Protein 8AP3 (pdb70)

Sequence (351 aa):
PCLNLSTNVNLDGVDTSSILSEASSTVAKIIGKPENYVMIVLKGSVPMSFGGTEDPAAYGELVSIGGLNADVNKKLSAAVSAILETKLSVPKSRFFLKFYDTKGSFFGWNGATLPCLNLSTNVNLDGVDTSSILSEASSTVAKIIGKPENYVMIVLKGSVPMSSFGGTEDPAAYGELVSIGGLNADVNKKLSAAVSSAILETKLSVPKSRFFLKFYDTKGSFFGWNGATLLPCLNLSTNVNLDGVDTSSSILSSEASSSTVAKIIGKPENYVMIVLKGSVPMSFGGTEDPAAYGELVSIGGLNADVNKKLSAAVSAILETKLSVPKSRFFLKFYDTKGSFFGWNGATLLEHHHHHH

Secondary structure (DSSP, 8-state):
-EEEEEESS--TTS-HHHHHHHHHHHHHHHHTS-GGG-EEEEE-S--EEETTB-SS-EEEEEEESS--SHHHHHHHHHHHHHHHHHHH---GGGEEEEEEE--GGGEEETTEE-/-EEEEEESS--TTS-HHHHHHHHHHHHHHHHT--GGG-EEEEE-S--EEETTB-SS-EEEEEEESS---HHHHHHHHHHHHHHHHHHH---GGGEEEEEEE--GGGEEETTEE--/-EEEEEESS-GGGS-HHHHHHHHHHHHIIIII--GGG-EEEEE-S--EEETTB-SS-EEEEEEESS---HHHHHHHHHHHHHHHHHHH---GGGEEEEEEE--GGGEEETTEE---SS----

Organism: Arabidopsis thaliana (NCBI:txid3702)

Nearest PDB structures (foldseek):
  8ap3-assembly1_A  TM=1.009E+00  e=2.332E-26  Arabidopsis thaliana
  8ap3-assembly1_C  TM=1.002E+00  e=3.157E-25  Arabidopsis thaliana
  8dq6-assembly1_A  TM=9.770E-01  e=4.195E-17  Arabidopsis thaliana
  8dqa-assembly1_A  TM=9.731E-01  e=3.225E-15  Arabidopsis thaliana
  3gad-assembly1_C  TM=9.483E-01  e=2.651E-13  Plasmodium yoelii yoelii

Foldseek 3Di:
DEKAKEKLFDCPPAPVVVLQVQLLVQLCVLLVHDSVPYYYHYHYNDQDDDPRDRPIAMEIEAEDQDSDDDVSVVSSLVRNQVSCCVRVVHHSVRYYYHYYHDHQCPADDPNHTD/DEKAKEKLFDCVVFPVVVLQVQLLVQCCVLLVHPSVPYYYHYYYNDQDDDPRDRPIAMEIEAEEADSDDPVSVVSSLVSNQVSCCVRVVHHSVRYYYHYYHDHQQPADDPRHTRD/DEKAKEKLFDCVPFDVVVLQVQLLVQVCVLLVHPSVPYHYHYHYNDQDDDPRDRDIAMEIEAEDQASDDPVSVVSSLVRNQVSCCVGVVHHSVRYYYHYYHDAQQPADDPNHTRHDPDDGYD

Structure (mmCIF, N/CA/C/O backbone):
data_8AP3
#
_entry.id   8AP3
#
_cell.length_a   46.218
_cell.length_b   79.243
_cell.length_c   84.600
_cell.angle_alpha   90.00
_cell.angle_beta   90.00
_cell.angle_gamma   90.00
#
_symmetry.space_group_name_H-M   'P 21 21 21'
#
loop_
_entity.id
_entity.type
_entity.pdbx_description
1 polymer 'MIF homologue'
2 water water
#
loop_
_atom_site.group_PDB
_atom_site.id
_atom_site.type_symbol
_atom_site.label_atom_id
_atom_site.label_alt_id
_atom_site.label_comp_id
_atom_site.label_asym_id
_atom_site.label_entity_id
_atom_site.label_seq_id
_atom_site.pdbx_PDB_ins_code
_atom_site.Cartn_x
_atom_site.Cartn_y
_atom_site.Cartn_z
_atom_site.occupancy
_atom_site.B_iso_or_equiv
_atom_site.auth_seq_id
_atom_site.auth_comp_id
_atom_site.auth_asym_id
_atom_site.auth_atom_id
_atom_site.pdbx_PDB_model_num
ATOM 1 N N . PRO A 1 1 ? 48.354 26.459 36.311 1.00 18.63 1 PRO A N 1
ATOM 2 C CA . PRO A 1 1 ? 48.256 27.914 36.119 1.00 17.82 1 PRO A CA 1
ATOM 3 C C . PRO A 1 1 ? 47.151 28.260 35.149 1.00 17.35 1 PRO A C 1
ATOM 4 O O . PRO A 1 1 ? 46.652 27.385 34.449 1.00 16.24 1 PRO A O 1
ATOM 8 N N . CYS A 1 2 ? 46.768 29.535 35.111 1.00 15.30 2 CYS A N 1
ATOM 9 C CA . CYS A 1 2 ? 45.730 30.000 34.194 1.00 14.67 2 CYS A CA 1
ATOM 10 C C . CYS A 1 2 ? 46.206 31.222 33.444 1.00 15.09 2 CYS A C 1
ATOM 11 O O . CYS A 1 2 ? 46.719 32.177 34.058 1.00 15.91 2 CYS A O 1
ATOM 14 N N . LEU A 1 3 ? 46.035 31.195 32.122 1.00 14.34 3 LEU A N 1
ATOM 15 C CA . LEU A 1 3 ? 46.242 32.359 31.280 1.00 14.09 3 LEU A CA 1
ATOM 16 C C . LEU A 1 3 ? 44.864 32.808 30.820 1.00 13.45 3 LEU A C 1
ATOM 17 O O . LEU A 1 3 ? 44.159 32.044 30.134 1.00 14.99 3 LEU A O 1
ATOM 22 N N . ASN A 1 4 ? 44.466 34.018 31.226 1.00 13.18 4 ASN A N 1
ATOM 23 C CA . ASN A 1 4 ? 43.107 34.544 31.024 1.00 13.99 4 ASN A CA 1
ATOM 24 C C . ASN A 1 4 ? 43.232 35.766 30.130 1.00 14.58 4 ASN A C 1
ATOM 25 O O . ASN A 1 4 ? 43.799 36.793 30.548 1.00 14.79 4 ASN A O 1
ATOM 30 N N . LEU A 1 5 ? 42.723 35.665 28.898 1.00 14.21 5 LEU A N 1
ATOM 31 C CA . LEU A 1 5 ? 42.921 36.685 27.875 1.00 13.82 5 LEU A CA 1
ATOM 32 C C . LEU A 1 5 ? 41.611 37.303 27.421 1.00 14.85 5 LEU A C 1
ATOM 33 O O . LEU A 1 5 ? 40.596 36.607 27.297 1.00 15.19 5 LEU A O 1
ATOM 38 N N . SER A 1 6 ? 41.665 38.601 27.129 1.00 14.36 6 SER A N 1
ATOM 39 C CA . SER A 1 6 ? 40.571 39.326 26.495 1.00 12.91 6 SER A CA 1
ATOM 40 C C . SER A 1 6 ? 41.115 40.069 25.294 1.00 14.22 6 SER A C 1
ATOM 41 O O . SER A 1 6 ? 42.230 40.603 25.328 1.00 15.06 6 SER A O 1
ATOM 44 N N . THR A 1 7 ? 40.327 40.113 24.213 1.00 12.72 7 THR A N 1
ATOM 45 C CA . THR A 1 7 ? 40.737 40.880 23.042 1.00 12.19 7 THR A CA 1
ATOM 46 C C . THR A 1 7 ? 39.508 41.502 22.412 1.00 12.89 7 THR A C 1
ATOM 47 O O . THR A 1 7 ? 38.399 40.957 22.508 1.00 13.23 7 THR A O 1
ATOM 51 N N . ASN A 1 8 ? 39.729 42.630 21.715 1.00 13.55 8 ASN A N 1
ATOM 52 C CA . ASN A 1 8 ? 38.699 43.201 20.856 1.00 13.97 8 ASN A CA 1
ATOM 53 C C . ASN A 1 8 ? 38.569 42.505 19.512 1.00 13.84 8 ASN A C 1
ATOM 54 O O . ASN A 1 8 ? 37.596 42.803 18.779 1.00 16.54 8 ASN A O 1
ATOM 59 N N . VAL A 1 9 ? 39.488 41.594 19.189 1.00 12.59 9 VAL A N 1
ATOM 60 C CA . VAL A 1 9 ? 39.376 40.858 17.932 1.00 12.83 9 VAL A CA 1
ATOM 61 C C . VAL A 1 9 ? 38.175 39.915 18.002 1.00 14.30 9 VAL A C 1
ATOM 62 O O . VAL A 1 9 ? 37.912 39.253 19.020 1.00 14.84 9 VAL A O 1
ATOM 66 N N . ASN A 1 10 ? 37.410 39.873 16.927 1.00 14.14 10 ASN A N 1
ATOM 67 C CA . ASN A 1 10 ? 36.261 38.992 16.797 1.00 12.85 10 ASN A CA 1
ATOM 68 C C . ASN A 1 10 ? 36.721 37.576 16.446 1.00 14.47 10 ASN A C 1
ATOM 69 O O . ASN A 1 10 ? 37.557 37.386 15.542 1.00 15.86 10 ASN A O 1
ATOM 74 N N . LEU A 1 11 ? 36.203 36.582 17.176 1.00 14.37 11 LEU A N 1
ATOM 75 C CA . LEU A 1 11 ? 36.627 35.192 17.059 1.00 14.01 11 LEU A CA 1
ATOM 76 C C . LEU A 1 11 ? 35.583 34.311 16.402 1.00 16.17 11 LEU A C 1
ATOM 77 O O . LEU A 1 11 ? 35.738 33.082 16.380 1.00 18.09 11 LEU A O 1
ATOM 82 N N . ASP A 1 12 ? 34.548 34.908 15.812 1.00 15.58 12 ASP A N 1
ATOM 83 C CA . ASP A 1 12 ? 33.449 34.113 15.250 1.00 16.13 12 ASP A CA 1
ATOM 84 C C . ASP A 1 12 ? 33.890 33.231 14.078 1.00 18.46 12 ASP A C 1
ATOM 85 O O . ASP A 1 12 ? 33.344 32.142 13.896 1.00 21.85 12 ASP A O 1
ATOM 90 N N . GLY A 1 13 ? 34.897 33.644 13.311 1.00 21.91 13 GLY A N 1
ATOM 91 C CA . GLY A 1 13 ? 35.399 32.800 12.234 1.00 23.71 13 GLY A CA 1
ATOM 92 C C . GLY A 1 13 ? 36.736 32.154 12.503 1.00 29.96 13 GLY A C 1
ATOM 93 O O . GLY A 1 13 ? 37.369 31.641 11.569 1.00 29.57 13 GLY A O 1
ATOM 94 N N . VAL A 1 14 ? 37.193 32.166 13.711 1.00 23.97 14 VAL A N 1
ATOM 95 C CA . VAL A 1 14 ? 38.556 31.797 14.028 1.00 24.05 14 VAL A CA 1
ATOM 96 C C . VAL A 1 14 ? 38.533 30.395 14.599 1.00 21.50 14 VAL A C 1
ATOM 97 O O . VAL A 1 14 ? 37.609 30.007 15.317 1.00 20.71 14 VAL A O 1
ATOM 101 N N . ASP A 1 15 ? 39.592 29.648 14.300 1.00 24.12 15 ASP A N 1
ATOM 102 C CA . ASP A 1 15 ? 39.842 28.356 14.919 1.00 24.15 15 ASP A CA 1
ATOM 103 C C . ASP A 1 15 ? 40.393 28.621 16.319 1.00 23.89 15 ASP A C 1
ATOM 104 O O . ASP A 1 15 ? 41.598 28.573 16.586 1.00 25.93 15 ASP A O 1
ATOM 109 N N . THR A 1 16 ? 39.481 28.910 17.244 1.00 20.38 16 THR A N 1
ATOM 110 C CA . THR A 1 16 ? 39.929 29.198 18.598 1.00 21.50 16 THR A CA 1
ATOM 111 C C . THR A 1 16 ? 40.568 27.978 19.230 1.00 21.44 16 THR A C 1
ATOM 112 O O . THR A 1 16 ? 41.443 28.123 20.101 1.00 19.47 16 THR A O 1
ATOM 116 N N . SER A 1 17 ? 40.135 26.772 18.846 1.00 20.64 17 SER A N 1
ATOM 117 C CA . SER A 1 17 ? 40.715 25.565 19.427 1.00 21.64 17 SER A CA 1
ATOM 118 C C . SER A 1 17 ? 42.218 25.508 19.200 1.00 19.26 17 SER A C 1
ATOM 119 O O . SER A 1 17 ? 42.976 25.149 20.116 1.00 19.59 17 SER A O 1
ATOM 122 N N . SER A 1 18 ? 42.674 25.910 18.014 1.00 19.67 18 SER A N 1
ATOM 123 C CA . SER A 1 18 ? 44.099 25.909 17.721 1.00 19.98 18 SER A CA 1
ATOM 124 C C . SER A 1 18 ? 44.845 26.940 18.553 1.00 20.66 18 SER A C 1
ATOM 125 O O . SER A 1 18 ? 45.998 26.707 18.947 1.00 20.23 18 SER A O 1
ATOM 128 N N . ILE A 1 19 ? 44.232 28.104 18.798 1.00 17.41 19 ILE A N 1
ATOM 129 C CA . ILE A 1 19 ? 44.880 29.122 19.623 1.00 17.78 19 ILE A CA 1
ATOM 130 C C . ILE A 1 19 ? 45.005 28.638 21.059 1.00 17.89 19 ILE A C 1
ATOM 131 O O . ILE A 1 19 ? 46.076 28.746 21.674 1.00 17.41 19 ILE A O 1
ATOM 136 N N . LEU A 1 20 ? 43.914 28.084 21.603 1.00 15.95 20 LEU A N 1
ATOM 137 C CA . LEU A 1 20 ? 43.946 27.550 22.959 1.00 16.78 20 LEU A CA 1
ATOM 138 C C . LEU A 1 20 ? 44.995 26.461 23.072 1.00 17.48 20 LEU A C 1
ATOM 139 O O . LEU A 1 20 ? 45.723 26.393 24.059 1.00 17.23 20 LEU A O 1
ATOM 144 N N . SER A 1 21 ? 45.060 25.575 22.085 1.00 17.28 21 SER A 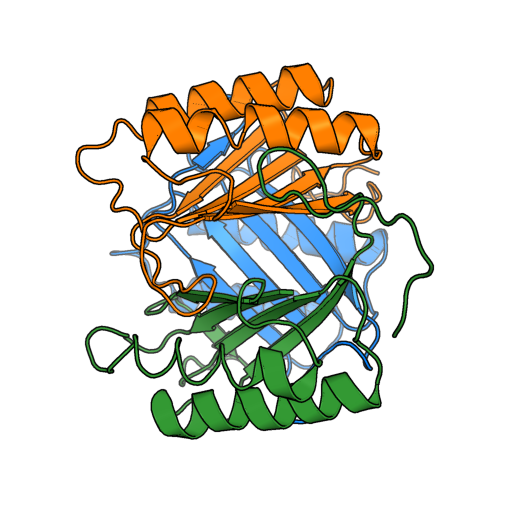N 1
ATOM 145 C CA . SER A 1 21 ? 45.958 24.438 22.188 1.00 18.67 21 SER A CA 1
ATOM 146 C C . SER A 1 21 ? 47.410 24.894 22.156 1.00 17.64 21 SER A C 1
ATOM 147 O O . SER A 1 21 ? 48.238 24.435 22.964 1.00 18.04 21 SER A O 1
ATOM 150 N N . GLU A 1 22 ? 47.733 25.841 21.283 1.00 17.15 22 GLU A N 1
ATOM 151 C CA . GLU A 1 22 ? 49.095 26.353 21.226 1.00 16.52 22 GLU A CA 1
ATOM 152 C C . GLU A 1 22 ? 49.455 27.083 22.518 1.00 17.29 22 GLU A C 1
ATOM 153 O O . GLU A 1 22 ? 50.547 26.886 23.075 1.00 17.09 22 GLU A O 1
ATOM 159 N N . ALA A 1 23 ? 48.555 27.934 23.008 1.00 15.87 23 ALA A N 1
ATOM 160 C CA . ALA A 1 23 ? 48.832 28.633 24.260 1.00 16.64 23 ALA A CA 1
ATOM 161 C C . ALA A 1 23 ? 49.013 27.639 25.405 1.00 15.28 23 ALA A C 1
ATOM 162 O O . ALA A 1 23 ? 49.898 27.805 26.261 1.00 15.84 23 ALA A O 1
ATOM 164 N N . SER A 1 24 ? 48.185 26.599 25.431 1.00 15.76 24 SER A N 1
ATOM 165 C CA . SER A 1 24 ? 48.235 25.624 26.515 1.00 15.25 24 SER A CA 1
ATOM 166 C C . SER A 1 24 ? 49.591 24.927 26.573 1.00 16.80 24 SER A C 1
ATOM 167 O O . SER A 1 24 ? 50.210 24.844 27.642 1.00 16.83 24 SER A O 1
ATOM 170 N N . SER A 1 25 ? 50.071 24.422 25.421 1.00 17.84 25 SER A N 1
ATOM 171 C CA . SER A 1 25 ? 51.344 23.721 25.418 1.00 19.64 25 SER A CA 1
ATOM 172 C C . SER A 1 25 ? 52.506 24.679 25.634 1.00 18.56 25 SER A C 1
ATOM 173 O O . SER A 1 25 ? 53.495 24.311 26.282 1.00 20.60 25 SER A O 1
ATOM 176 N N . THR A 1 26 ? 52.402 25.912 25.132 1.00 17.92 26 THR A N 1
ATOM 177 C CA . THR A 1 26 ? 53.481 26.882 25.291 1.00 18.80 26 THR A CA 1
ATOM 178 C C . THR A 1 26 ? 53.641 27.288 26.754 1.00 18.33 26 THR A C 1
ATOM 179 O O . THR A 1 26 ? 54.768 27.359 27.282 1.00 18.95 26 THR A O 1
ATOM 183 N N . VAL A 1 27 ? 52.525 27.546 27.438 1.00 16.91 27 VAL A N 1
ATOM 184 C CA . VAL A 1 27 ? 52.589 27.904 28.851 1.00 17.08 27 VAL A CA 1
ATOM 185 C C . VAL A 1 27 ? 53.157 26.752 29.657 1.00 18.30 27 VAL A C 1
ATOM 186 O O . VAL A 1 27 ? 54.010 26.955 30.535 1.00 18.40 27 VAL A O 1
ATOM 190 N N . ALA A 1 28 ? 52.663 25.532 29.406 1.00 17.43 28 ALA A N 1
ATOM 191 C CA . ALA A 1 28 ? 53.153 24.365 30.141 1.00 17.74 28 ALA A CA 1
ATOM 192 C C . ALA A 1 28 ? 54.665 24.238 30.009 1.00 18.75 28 ALA A C 1
ATOM 193 O O . ALA A 1 28 ? 55.375 24.069 31.007 1.00 19.49 28 ALA A O 1
ATOM 195 N N . LYS A 1 29 ? 55.173 24.358 28.783 1.00 18.49 29 LYS A N 1
ATOM 196 C CA . LYS A 1 29 ? 56.604 24.151 28.547 1.00 18.97 29 LYS A CA 1
ATOM 197 C C . LYS A 1 29 ? 57.444 25.193 29.272 1.00 20.98 29 LYS A C 1
ATOM 198 O O . LYS A 1 29 ? 58.436 24.859 29.943 1.00 22.74 29 LYS A O 1
ATOM 201 N N . ILE A 1 30 ? 57.061 26.462 29.178 1.00 17.86 30 ILE A N 1
ATOM 202 C CA . ILE A 1 30 ? 57.873 27.549 29.724 1.00 18.39 30 ILE A CA 1
ATOM 203 C C . ILE A 1 30 ? 57.788 27.605 31.240 1.00 19.90 30 ILE A C 1
ATOM 204 O O . ILE A 1 30 ? 58.805 27.803 31.921 1.00 21.64 30 ILE A O 1
ATOM 209 N N . ILE A 1 31 ? 56.582 27.520 31.798 1.00 20.10 31 ILE A N 1
ATOM 210 C CA . ILE A 1 31 ? 56.454 27.594 33.248 1.00 20.12 31 ILE A CA 1
ATOM 211 C C . ILE A 1 31 ? 56.923 26.303 33.900 1.00 19.65 31 ILE A C 1
ATOM 212 O O . ILE A 1 31 ? 57.192 26.292 35.105 1.00 22.63 31 ILE A O 1
ATOM 217 N N . GLY A 1 32 ? 57.025 25.215 33.149 1.00 19.22 32 GLY A N 1
ATOM 218 C CA . GLY A 1 32 ? 57.503 23.965 33.713 1.00 23.73 32 GLY A CA 1
ATOM 219 C C . GLY A 1 32 ? 56.499 23.239 34.575 1.00 24.43 32 GLY A C 1
ATOM 220 O O . GLY A 1 32 ? 56.847 22.750 35.660 1.00 28.01 32 GLY A O 1
ATOM 221 N N . LYS A 1 33 ? 55.250 23.165 34.138 1.00 22.83 33 LYS A N 1
ATOM 222 C CA . LYS A 1 33 ? 54.236 22.401 34.840 1.00 23.77 33 LYS A CA 1
ATOM 223 C C . LYS A 1 33 ? 53.538 21.538 33.804 1.00 23.50 33 LYS A C 1
ATOM 224 O O . LYS A 1 33 ? 53.424 21.944 32.639 1.00 24.75 33 LYS A O 1
ATOM 230 N N . PRO A 1 34 ? 53.116 20.326 34.167 1.00 21.60 34 PRO A N 1
ATOM 231 C CA . PRO A 1 34 ? 52.424 19.476 33.188 1.00 21.29 34 PRO A CA 1
ATOM 232 C C . PRO A 1 34 ? 51.165 20.158 32.647 1.00 21.91 34 PRO A C 1
ATOM 233 O O . PRO A 1 34 ? 50.460 20.880 33.359 1.00 21.75 34 PRO A O 1
ATOM 237 N N . GLU A 1 35 ? 50.901 19.939 31.359 1.00 22.41 35 GLU A N 1
ATOM 238 C CA . GLU A 1 35 ? 49.779 20.614 30.704 1.00 21.55 35 GLU A CA 1
ATOM 239 C C . GLU A 1 35 ? 48.436 20.227 31.306 1.00 21.26 35 GLU A C 1
ATOM 240 O O . GLU A 1 35 ? 47.455 20.981 31.157 1.00 20.87 35 GLU A O 1
ATOM 246 N N . ASN A 1 36 ? 48.373 19.107 32.039 1.00 21.18 36 ASN A N 1
ATOM 247 C CA . ASN A 1 36 ? 47.151 18.732 32.739 1.00 21.69 36 ASN A CA 1
ATOM 248 C C . ASN A 1 36 ? 46.647 19.836 33.664 1.00 20.93 36 ASN A C 1
ATOM 249 O O . ASN A 1 36 ? 45.457 19.847 34.000 1.00 22.20 36 ASN A O 1
ATOM 254 N N . TYR A 1 37 ? 47.517 20.738 34.118 1.00 17.72 37 TYR A N 1
ATOM 255 C CA . TYR A 1 37 ? 47.126 21.744 35.094 1.00 15.85 37 TYR A CA 1
ATOM 256 C C . TYR A 1 37 ? 47.066 23.123 34.477 1.00 17.18 37 TYR A C 1
ATOM 257 O O . TYR A 1 37 ? 47.004 24.105 35.217 1.00 17.38 37 TYR A O 1
ATOM 266 N N . VAL A 1 38 ? 47.103 23.223 33.153 1.00 17.31 38 VAL A N 1
ATOM 267 C CA . VAL A 1 38 ? 47.120 24.517 32.489 1.00 16.27 38 VAL A CA 1
ATOM 268 C C . VAL A 1 38 ? 45.736 24.840 31.963 1.00 15.19 38 VAL A C 1
ATOM 269 O O . VAL A 1 38 ? 45.114 24.034 31.260 1.00 16.25 38 VAL A O 1
ATOM 273 N N . MET A 1 39 ? 45.227 26.009 32.346 1.00 15.27 39 MET A N 1
ATOM 274 C CA . MET A 1 39 ? 43.950 26.522 31.868 1.00 14.92 39 MET A CA 1
ATOM 275 C C . MET A 1 39 ? 44.199 27.754 31.020 1.00 13.49 39 MET A C 1
ATOM 276 O O . MET A 1 39 ? 45.021 28.606 31.372 1.00 14.64 39 MET A O 1
ATOM 281 N N . ILE A 1 40 ? 43.525 27.822 29.860 1.00 14.02 40 ILE A N 1
ATOM 282 C CA . ILE A 1 40 ? 43.571 28.983 28.991 1.00 13.76 40 ILE A CA 1
ATOM 283 C C . ILE A 1 40 ? 42.142 29.458 28.802 1.00 14.78 40 ILE A C 1
ATOM 284 O O . ILE A 1 40 ? 41.249 28.648 28.533 1.00 15.55 40 ILE A O 1
ATOM 289 N N . VAL A 1 41 ? 41.926 30.761 28.953 1.00 13.75 41 VAL A N 1
ATOM 290 C CA . VAL A 1 41 ? 40.623 31.398 28.771 1.00 13.42 41 VAL A CA 1
ATOM 291 C C . VAL A 1 41 ? 40.806 32.483 27.719 1.00 14.14 41 VAL A C 1
ATOM 292 O O . VAL A 1 41 ? 41.748 33.277 27.803 1.00 14.51 41 VAL A O 1
ATOM 296 N N . LEU A 1 42 ? 39.914 32.529 26.715 1.00 14.13 42 LEU A N 1
ATOM 297 C CA . LEU A 1 42 ? 40.084 33.508 25.640 1.00 14.88 42 LEU A CA 1
ATOM 298 C C . LEU A 1 42 ? 38.743 34.146 25.295 1.00 15.21 42 LEU A C 1
ATOM 299 O O . LEU A 1 42 ? 37.891 33.495 24.679 1.00 18.01 42 LEU A O 1
ATOM 304 N N . LYS A 1 43 ? 38.562 35.406 25.697 1.00 13.87 43 LYS A N 1
ATOM 305 C CA . LYS A 1 43 ? 37.337 36.165 25.431 1.00 15.98 43 LYS A CA 1
ATOM 306 C C . LYS A 1 43 ? 37.585 37.090 24.254 1.00 15.40 43 LYS A C 1
ATOM 307 O O . LYS A 1 43 ? 38.525 37.889 24.287 1.00 15.42 43 LYS A O 1
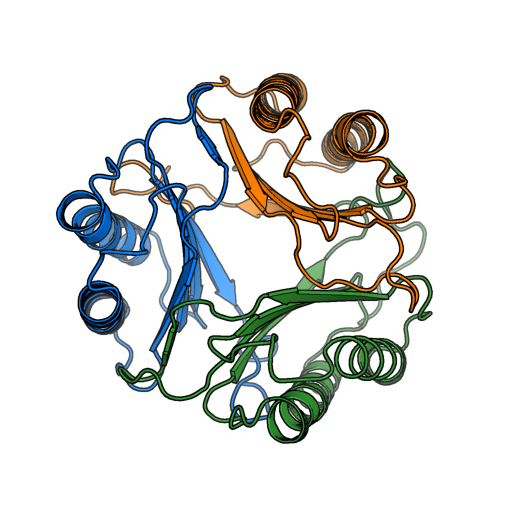ATOM 313 N N . GLY A 1 44 ? 36.767 36.998 23.211 1.00 14.58 44 GLY A N 1
ATOM 314 C CA . GLY A 1 44 ? 36.893 37.910 22.097 1.00 14.10 44 GLY A CA 1
ATOM 315 C C . GLY A 1 44 ? 35.728 38.884 22.002 1.00 14.24 44 GLY A C 1
ATOM 316 O O . GLY A 1 44 ? 34.783 38.875 22.787 1.00 14.75 44 GLY A O 1
ATOM 317 N N . SER A 1 45 ? 35.810 39.733 20.974 1.00 12.94 45 SER A N 1
ATOM 318 C CA . SER A 1 45 ? 34.792 40.768 20.758 1.00 14.15 45 SER A CA 1
ATOM 319 C C . SER A 1 45 ? 34.603 41.674 21.968 1.00 15.42 45 SER A C 1
ATOM 320 O O . SER A 1 45 ? 33.501 42.172 22.201 1.00 17.33 45 SER A O 1
ATOM 323 N N . VAL A 1 46 ? 35.657 41.911 22.744 1.00 14.17 46 VAL A N 1
ATOM 324 C CA . VAL A 1 46 ? 35.539 42.732 23.946 1.00 14.70 46 VAL A CA 1
ATOM 325 C C . VAL A 1 46 ? 35.958 44.152 23.584 1.00 13.98 46 VAL A C 1
ATOM 326 O O . VAL A 1 46 ? 37.122 44.351 23.207 1.00 15.79 46 VAL A O 1
ATOM 330 N N . PRO A 1 47 ? 35.082 45.150 23.712 1.00 14.39 47 PRO A N 1
ATOM 331 C CA . PRO A 1 47 ? 35.512 46.539 23.489 1.00 15.67 47 PRO A CA 1
ATOM 332 C C . PRO A 1 47 ? 36.751 46.924 24.298 1.00 15.94 47 PRO A C 1
ATOM 333 O O . PRO A 1 47 ? 36.828 46.729 25.522 1.00 14.77 47 PRO A O 1
ATOM 337 N N . MET A 1 48 ? 37.721 47.511 23.613 1.00 15.31 48 MET A N 1
ATOM 338 C CA . MET A 1 48 ? 38.985 47.880 24.209 1.00 16.28 48 MET A CA 1
ATOM 339 C C . MET A 1 48 ? 39.524 49.146 23.580 1.00 17.76 48 MET A C 1
ATOM 340 O O . MET A 1 48 ? 39.317 49.415 22.391 1.00 20.54 48 MET A O 1
ATOM 345 N N . SER A 1 49 ? 40.236 49.902 24.381 1.00 16.61 49 SER A N 1
ATOM 346 C CA . SER A 1 49 ? 41.058 51.002 23.910 1.00 17.03 49 SER A CA 1
ATOM 347 C C . SER A 1 49 ? 42.464 50.824 24.461 1.00 18.59 49 SER A C 1
ATOM 348 O O . SER A 1 49 ? 42.663 50.412 25.611 1.00 17.65 49 SER A O 1
ATOM 351 N N . PHE A 1 50 ? 43.456 51.111 23.644 1.00 16.81 50 PHE A N 1
ATOM 352 C CA . PHE A 1 50 ? 44.818 51.129 24.142 1.00 17.23 50 PHE A CA 1
ATOM 353 C C . PHE A 1 50 ? 45.540 52.270 23.465 1.00 21.65 50 PHE A C 1
ATOM 354 O O . PHE A 1 50 ? 45.458 52.425 22.239 1.00 19.20 50 PHE A O 1
ATOM 362 N N . GLY A 1 51 ? 46.203 53.087 24.279 1.00 23.10 51 GLY A N 1
ATOM 363 C CA . GLY A 1 51 ? 46.807 54.300 23.765 1.00 25.86 51 GLY A CA 1
ATOM 364 C C . GLY A 1 51 ? 45.827 55.206 23.055 1.00 28.16 51 GLY A C 1
ATOM 365 O O . GLY A 1 51 ? 46.217 55.930 22.138 1.00 32.59 51 GLY A O 1
ATOM 366 N N . GLY A 1 52 ? 44.552 55.160 23.425 1.00 26.25 52 GLY A N 1
ATOM 367 C CA . GLY A 1 52 ? 43.564 56.032 22.834 1.00 29.45 52 GLY A CA 1
ATOM 368 C C . GLY A 1 52 ? 42.910 55.528 21.562 1.00 27.18 52 GLY A C 1
ATOM 369 O O . GLY A 1 52 ? 42.004 56.201 21.051 1.00 32.39 52 GLY A O 1
ATOM 370 N N . THR A 1 53 ? 43.318 54.371 21.040 1.00 25.03 53 THR A N 1
ATOM 371 C CA . THR A 1 53 ? 42.732 53.830 19.815 1.00 24.55 53 THR A CA 1
ATOM 372 C C . THR A 1 53 ? 42.119 52.457 20.065 1.00 21.55 53 THR A C 1
ATOM 373 O O . THR A 1 53 ? 42.477 51.742 21.013 1.00 18.95 53 THR A O 1
ATOM 377 N N . GLU A 1 54 ? 41.213 52.073 19.168 1.00 19.94 54 GLU A N 1
ATOM 378 C CA . GLU A 1 54 ? 40.512 50.795 19.257 1.00 17.59 54 GLU A CA 1
ATOM 379 C C . GLU A 1 54 ? 41.075 49.759 18.297 1.00 16.07 54 GLU A C 1
ATOM 380 O O . GLU A 1 54 ? 40.409 48.762 18.007 1.00 16.94 54 GLU A O 1
ATOM 386 N N . ASP A 1 55 ? 42.293 49.959 17.810 1.00 16.21 55 ASP A N 1
ATOM 387 C CA . ASP A 1 55 ? 42.922 48.934 16.995 1.00 16.29 55 ASP A CA 1
ATOM 388 C C . ASP A 1 55 ? 43.089 47.645 17.812 1.00 16.04 55 ASP A C 1
ATOM 389 O O . ASP A 1 55 ? 43.083 47.671 19.051 1.00 15.72 55 ASP A O 1
ATOM 394 N N . PRO A 1 56 ? 43.241 46.505 17.146 1.00 14.09 56 PRO A N 1
ATOM 395 C CA . PRO A 1 56 ? 43.369 45.222 17.848 1.00 15.12 56 PRO A CA 1
ATOM 396 C C . PRO A 1 56 ? 44.395 45.283 18.971 1.00 14.13 56 PRO A C 1
ATOM 397 O O . PRO A 1 56 ? 45.489 45.841 18.825 1.00 14.10 56 PRO A O 1
ATOM 401 N N . ALA A 1 57 ? 44.000 44.727 20.118 1.00 12.84 57 ALA A N 1
ATOM 402 C CA . ALA A 1 57 ? 44.767 44.785 21.353 1.00 13.93 57 ALA A CA 1
ATOM 403 C C . ALA A 1 57 ? 44.379 43.570 22.176 1.00 14.09 57 ALA A C 1
ATOM 404 O O . ALA A 1 57 ? 43.409 42.870 21.878 1.00 13.71 57 ALA A O 1
ATOM 406 N N . ALA A 1 58 ? 45.116 43.349 23.266 1.00 12.63 58 ALA A N 1
ATOM 407 C CA . ALA A 1 58 ? 44.738 42.257 24.160 1.00 13.01 58 ALA A CA 1
ATOM 408 C C . ALA A 1 58 ? 45.213 42.555 25.570 1.00 13.32 58 ALA A C 1
ATOM 409 O O . ALA A 1 58 ? 46.262 43.192 25.772 1.00 13.65 58 ALA A O 1
ATOM 411 N N . TYR A 1 59 ? 44.445 42.053 26.524 1.00 13.43 59 TYR A N 1
ATOM 412 C CA . TYR A 1 59 ? 44.795 42.133 27.940 1.00 13.35 59 TYR A CA 1
ATOM 413 C C . TYR A 1 59 ? 44.784 40.716 28.479 1.00 15.26 59 TYR A C 1
ATOM 414 O O . TYR A 1 59 ? 43.797 39.992 28.307 1.00 15.17 59 TYR A O 1
ATOM 423 N N . GLY A 1 60 ? 45.858 40.306 29.152 1.00 14.91 60 GLY A N 1
ATOM 424 C CA . GLY A 1 60 ? 45.883 39.000 29.770 1.00 14.63 60 GLY A CA 1
ATOM 425 C C . GLY A 1 60 ? 46.313 39.066 31.219 1.00 13.67 60 GLY A C 1
ATOM 426 O O . GLY A 1 60 ? 46.953 40.025 31.665 1.00 15.00 60 GLY A O 1
ATOM 427 N N . GLU A 1 61 ? 45.965 38.011 31.936 1.00 13.47 61 GLU A N 1
ATOM 428 C CA . GLU A 1 61 ? 46.482 37.783 33.279 1.00 13.44 61 GLU A CA 1
ATOM 429 C C . GLU A 1 61 ? 46.915 36.334 33.359 1.00 15.61 61 GLU A C 1
ATOM 430 O O . GLU A 1 61 ? 46.255 35.451 32.811 1.00 16.26 61 GLU A O 1
ATOM 436 N N . LEU A 1 62 ? 48.069 36.092 33.962 1.00 14.49 62 LEU A N 1
ATOM 437 C CA . LEU A 1 62 ? 48.559 34.735 34.137 1.00 14.50 62 LEU A CA 1
ATOM 438 C C . LEU A 1 62 ? 48.779 34.531 35.626 1.00 14.90 62 LEU A C 1
ATOM 439 O O . LEU A 1 62 ? 49.562 35.269 36.240 1.00 15.20 62 LEU A O 1
ATOM 444 N N . VAL A 1 63 ? 48.078 33.557 36.197 1.00 13.44 63 VAL A N 1
ATOM 445 C CA . VAL A 1 63 ? 48.119 33.243 37.628 1.00 13.04 63 VAL A CA 1
ATOM 446 C C . VAL A 1 63 ? 48.762 31.870 37.793 1.00 16.44 63 VAL A C 1
ATOM 447 O O . VAL A 1 63 ? 48.389 30.914 37.099 1.00 15.63 63 VAL A O 1
ATOM 451 N N . SER A 1 64 ? 49.711 31.754 38.724 1.00 14.78 64 SER A N 1
ATOM 452 C CA . SER A 1 64 ? 50.366 30.482 38.981 1.00 17.00 64 SER A CA 1
ATOM 453 C C . SER A 1 64 ? 50.732 30.410 40.457 1.00 16.44 64 SER A C 1
ATOM 454 O O . SER A 1 64 ? 51.010 31.432 41.081 1.00 16.48 64 SER A O 1
ATOM 457 N N . ILE A 1 65 ? 50.708 29.198 41.007 1.00 16.63 65 ILE A N 1
ATOM 458 C CA . ILE A 1 65 ? 51.270 28.958 42.343 1.00 17.05 65 ILE A CA 1
ATOM 459 C C . ILE A 1 65 ? 52.778 28.821 42.159 1.00 19.37 65 ILE A C 1
ATOM 460 O O . ILE A 1 65 ? 53.270 27.742 41.822 1.00 20.97 65 ILE A O 1
ATOM 465 N N . GLY A 1 66 ? 53.492 29.904 42.357 1.00 17.54 66 GLY A N 1
ATOM 466 C CA . GLY A 1 66 ? 54.926 29.906 42.160 1.00 19.74 66 GLY A CA 1
ATOM 467 C C . GLY A 1 66 ? 55.306 29.794 40.681 1.00 21.58 66 GLY A C 1
ATOM 468 O O . GLY A 1 66 ? 54.478 29.899 39.764 1.00 22.02 66 GLY A O 1
ATOM 469 N N . GLY A 1 67 ? 56.606 29.605 40.449 1.00 20.52 67 GLY A N 1
ATOM 470 C CA . GLY A 1 67 ? 57.101 29.449 39.084 1.00 21.62 67 GLY A CA 1
ATOM 471 C C . GLY A 1 67 ? 57.193 30.723 38.270 1.00 20.61 67 GLY A C 1
ATOM 472 O O . GLY A 1 67 ? 57.525 30.660 37.072 1.00 24.95 67 GLY A O 1
ATOM 473 N N . LEU A 1 68 ? 56.905 31.874 38.860 1.00 18.62 68 LEU A N 1
ATOM 474 C CA . LEU A 1 68 ? 56.892 33.150 38.164 1.00 16.95 68 LEU A CA 1
ATOM 475 C C . LEU A 1 68 ? 57.983 34.038 38.730 1.00 18.61 68 LEU A C 1
ATOM 476 O O . LEU A 1 68 ? 58.193 34.103 39.947 1.00 19.45 68 LEU A O 1
ATOM 481 N N . ASN A 1 69 ? 58.713 34.689 37.849 1.00 16.65 69 ASN A N 1
ATOM 482 C CA . ASN A 1 69 ? 59.835 35.551 38.229 1.00 16.83 69 ASN A CA 1
ATOM 483 C C . ASN A 1 69 ? 60.234 36.322 36.970 1.00 16.74 69 ASN A C 1
ATOM 484 O O . ASN A 1 69 ? 59.620 36.154 35.910 1.00 16.71 69 ASN A O 1
ATOM 489 N N . ALA A 1 70 ? 61.254 37.180 37.066 1.00 16.83 70 ALA A N 1
ATOM 490 C CA . ALA A 1 70 ? 61.573 38.061 35.943 1.00 16.78 70 ALA A CA 1
ATOM 491 C C . ALA A 1 70 ? 61.870 37.273 34.670 1.00 16.69 70 ALA A C 1
ATOM 492 O O . ALA A 1 70 ? 61.400 37.645 33.586 1.00 16.91 70 ALA A O 1
ATOM 494 N N . ASP A 1 71 ? 62.628 36.178 34.769 1.00 15.78 71 ASP A N 1
ATOM 495 C CA . ASP A 1 71 ? 63.044 35.468 33.557 1.00 15.02 71 ASP A CA 1
ATOM 496 C C . ASP A 1 71 ? 61.871 34.716 32.952 1.00 14.65 71 ASP A C 1
ATOM 497 O O . ASP A 1 71 ? 61.620 34.816 31.738 1.00 14.91 71 ASP A O 1
ATOM 502 N N . VAL A 1 72 ? 61.160 33.947 33.772 1.00 14.60 72 VAL A N 1
ATOM 503 C CA . VAL A 1 72 ? 60.023 33.170 33.292 1.00 14.35 72 VAL A CA 1
ATOM 504 C C . VAL A 1 72 ? 58.951 34.094 32.764 1.00 15.48 72 VAL A C 1
ATOM 505 O O . VAL A 1 72 ? 58.363 33.824 31.715 1.00 15.00 72 VAL A O 1
ATOM 509 N N . ASN A 1 73 ? 58.701 35.213 33.443 1.00 14.54 73 ASN A N 1
ATOM 510 C CA . ASN A 1 73 ? 57.666 36.140 32.981 1.00 14.48 73 ASN A CA 1
ATOM 511 C C . ASN A 1 73 ? 58.059 36.776 31.657 1.00 15.53 73 ASN A C 1
ATOM 512 O O . ASN A 1 73 ? 57.213 36.938 30.766 1.00 15.65 73 ASN A O 1
ATOM 517 N N . LYS A 1 74 ? 59.337 37.115 31.479 1.00 14.92 74 LYS A N 1
ATOM 518 C CA . LYS A 1 74 ? 59.777 37.636 30.187 1.00 16.32 74 LYS A CA 1
ATOM 519 C C . LYS A 1 74 ? 59.584 36.601 29.092 1.00 16.03 74 LYS A C 1
ATOM 520 O O . LYS A 1 74 ? 59.091 36.928 28.000 1.00 15.85 74 LYS A O 1
ATOM 526 N N . LYS A 1 75 ? 59.933 35.340 29.365 1.00 14.94 75 LYS A N 1
ATOM 527 C CA . LYS A 1 75 ? 59.798 34.301 28.343 1.00 14.94 75 LYS A CA 1
ATOM 528 C C . LYS A 1 75 ? 58.330 34.012 28.028 1.00 14.98 75 LYS A C 1
ATOM 529 O O . LYS A 1 75 ? 57.982 33.824 26.852 1.00 15.83 75 LYS A O 1
ATOM 535 N N . LEU A 1 76 ? 57.455 34.025 29.037 1.00 14.62 76 LEU A N 1
ATOM 536 C CA . LEU A 1 76 ? 56.023 33.820 28.805 1.00 14.70 76 LEU A CA 1
ATOM 537 C C . LEU A 1 76 ? 55.443 34.981 28.032 1.00 14.66 76 LEU A C 1
ATOM 538 O O . LEU A 1 76 ? 54.646 34.774 27.113 1.00 15.44 76 LEU A O 1
ATOM 543 N N . SER A 1 77 ? 55.825 36.203 28.365 1.00 16.17 77 SER A N 1
ATOM 544 C CA . SER A 1 77 ? 55.347 37.356 27.613 1.00 15.73 77 SER A CA 1
ATOM 545 C C . SER A 1 77 ? 55.768 37.286 26.152 1.00 15.46 77 SER A C 1
ATOM 546 O O . SER A 1 77 ? 54.954 37.552 25.248 1.00 16.89 77 SER A O 1
ATOM 549 N N . ALA A 1 78 ? 57.022 36.951 25.891 1.00 14.85 78 ALA A N 1
ATOM 550 C CA . ALA A 1 78 ? 57.478 36.835 24.513 1.00 16.36 78 ALA A CA 1
ATOM 551 C C . ALA A 1 78 ? 56.684 35.775 23.775 1.00 15.89 78 ALA A C 1
ATOM 552 O O . ALA A 1 78 ? 56.218 36.001 22.639 1.00 16.17 78 ALA A O 1
ATOM 554 N N . ALA A 1 79 ? 56.495 34.614 24.397 1.00 15.13 79 ALA A N 1
ATOM 555 C CA . ALA A 1 79 ? 55.891 33.500 23.676 1.00 15.77 79 ALA A CA 1
ATOM 556 C C . ALA A 1 79 ? 54.404 33.718 23.459 1.00 15.62 79 ALA A C 1
ATOM 557 O O . ALA A 1 79 ? 53.879 33.477 22.355 1.00 16.44 79 ALA A O 1
ATOM 559 N N . VAL A 1 80 ? 53.699 34.168 24.483 1.00 14.36 80 VAL A N 1
ATOM 560 C CA . VAL A 1 80 ? 52.273 34.425 24.314 1.00 15.81 80 VAL A CA 1
ATOM 561 C C . VAL A 1 80 ? 52.046 35.563 23.333 1.00 15.58 80 VAL A C 1
ATOM 562 O O . VAL A 1 80 ? 51.147 35.492 22.487 1.00 15.18 80 VAL A O 1
ATOM 566 N N . SER A 1 81 ? 52.861 36.616 23.392 1.00 14.65 81 SER A N 1
ATOM 567 C CA . SER A 1 81 ? 52.679 37.701 22.442 1.00 15.69 81 SER A CA 1
ATOM 568 C C . SER A 1 81 ? 52.865 37.216 21.012 1.00 15.65 81 SER A C 1
ATOM 569 O O . SER A 1 81 ? 52.180 37.703 20.103 1.00 16.04 81 SER A O 1
ATOM 572 N N . ALA A 1 82 ? 53.794 36.272 20.777 1.00 14.26 82 ALA A N 1
ATOM 573 C CA . ALA A 1 82 ? 53.975 35.748 19.415 1.00 14.51 82 ALA A CA 1
ATOM 574 C C . ALA A 1 82 ? 52.741 35.005 18.937 1.00 15.47 82 ALA A C 1
ATOM 575 O O . ALA A 1 82 ? 52.348 35.158 17.768 1.00 16.78 82 ALA A O 1
ATOM 577 N N . ILE A 1 83 ? 52.059 34.265 19.834 1.00 14.22 83 ILE A N 1
ATOM 578 C CA . ILE A 1 83 ? 50.809 33.597 19.451 1.00 15.07 83 ILE A CA 1
ATOM 579 C C . ILE A 1 83 ? 49.763 34.634 19.066 1.00 15.00 83 ILE A C 1
ATOM 580 O O . ILE A 1 83 ? 49.068 34.499 18.048 1.00 15.42 83 ILE A O 1
ATOM 585 N N . LEU A 1 84 ? 49.644 35.710 19.840 1.00 14.90 84 LEU A N 1
ATOM 586 C CA . LEU A 1 84 ? 48.607 36.704 19.554 1.00 15.27 84 LEU A CA 1
ATOM 587 C C . LEU A 1 84 ? 48.918 37.493 18.285 1.00 15.50 84 LEU A C 1
ATOM 588 O O . LEU A 1 84 ? 47.993 37.871 17.554 1.00 14.75 84 LEU A O 1
ATOM 593 N N . GLU A 1 85 ? 50.205 37.739 18.003 1.00 14.74 85 GLU A N 1
ATOM 594 C CA . GLU A 1 85 ? 50.583 38.417 16.775 1.00 16.06 85 GLU A CA 1
ATOM 595 C C . GLU A 1 85 ? 50.231 37.567 15.577 1.00 16.80 85 GLU A C 1
ATOM 596 O O . GLU A 1 85 ? 49.570 38.045 14.643 1.00 17.88 85 GLU A O 1
ATOM 602 N N . THR A 1 86 ? 50.606 36.289 15.603 1.00 15.03 86 THR A N 1
ATOM 603 C CA . THR A 1 86 ? 50.430 35.442 14.422 1.00 17.25 86 THR A CA 1
ATOM 604 C C . THR A 1 86 ? 48.978 35.045 14.235 1.00 19.04 86 THR A C 1
ATOM 605 O O . THR A 1 86 ? 48.483 35.037 13.100 1.00 20.69 86 THR A O 1
ATOM 609 N N . LYS A 1 87 ? 48.261 34.742 15.310 1.00 15.49 87 LYS A N 1
ATOM 610 C CA . LYS A 1 87 ? 46.946 34.136 15.170 1.00 16.08 87 LYS A CA 1
ATOM 611 C C . LYS A 1 87 ? 45.822 35.143 15.273 1.00 17.21 87 LYS A C 1
ATOM 612 O O . LYS A 1 87 ? 44.724 34.878 14.748 1.00 18.81 87 LYS A O 1
ATOM 618 N N . LEU A 1 88 ? 46.046 36.293 15.916 1.00 15.28 88 LEU A N 1
ATOM 619 C CA . LEU A 1 88 ? 45.012 37.313 16.053 1.00 16.33 88 LEU A CA 1
ATOM 620 C C . LEU A 1 88 ? 45.380 38.653 15.435 1.00 14.87 88 LEU A C 1
ATOM 621 O O . LEU A 1 88 ? 44.538 39.558 15.442 1.00 15.84 88 LEU A O 1
ATOM 626 N N . SER A 1 89 ? 46.610 38.814 14.934 1.00 15.44 89 SER A N 1
ATOM 627 C CA . SER A 1 89 ? 47.118 40.086 14.431 1.00 16.65 89 SER A CA 1
ATOM 628 C C . SER A 1 89 ? 47.106 41.175 15.498 1.00 17.10 89 SER A C 1
ATOM 629 O O . SER A 1 89 ? 46.895 42.356 15.209 1.00 18.15 89 SER A O 1
ATOM 632 N N . VAL A 1 90 ? 47.304 40.799 16.758 1.00 14.39 90 VAL A N 1
ATOM 633 C CA . VAL A 1 90 ? 47.449 41.759 17.848 1.00 14.83 90 VAL A CA 1
ATOM 634 C C . VAL A 1 90 ? 48.942 42.035 17.999 1.00 14.78 90 VAL A C 1
ATOM 635 O O . VAL A 1 90 ? 49.694 41.112 18.353 1.00 16.14 90 VAL A O 1
ATOM 639 N N . PRO A 1 91 ? 49.411 43.229 17.693 1.00 15.82 91 PRO A N 1
ATOM 640 C CA . PRO A 1 91 ? 50.839 43.502 17.860 1.00 16.07 91 PRO A CA 1
ATOM 641 C C . PRO A 1 91 ? 51.238 43.385 19.330 1.00 16.75 91 PRO A C 1
ATOM 642 O O . PRO A 1 91 ? 50.476 43.737 20.229 1.00 16.71 91 PRO A O 1
ATOM 646 N N . LYS A 1 92 ? 52.488 42.968 19.572 1.00 17.75 92 LYS A N 1
ATOM 647 C CA . LYS A 1 92 ? 52.943 42.846 20.960 1.00 18.56 92 LYS A CA 1
ATOM 648 C C . LYS A 1 92 ? 53.003 44.196 21.680 1.00 17.01 92 LYS A C 1
ATOM 649 O O . LYS A 1 92 ? 52.839 44.239 22.905 1.00 17.32 92 LYS A O 1
ATOM 655 N N . SER A 1 93 ? 53.144 45.295 20.943 1.00 17.45 93 SER A N 1
ATOM 656 C CA . SER A 1 93 ? 53.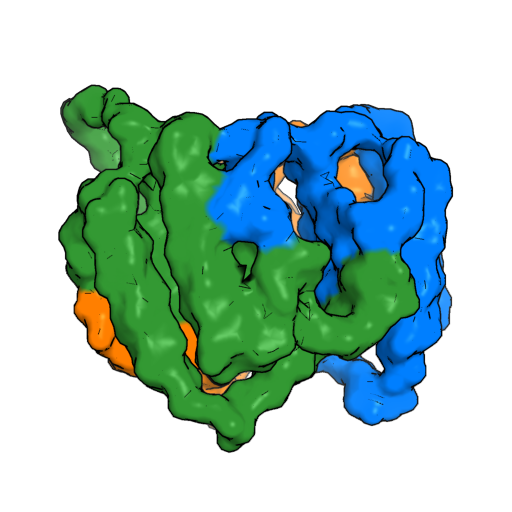049 46.618 21.547 1.00 18.62 93 SER A CA 1
ATOM 657 C C . SER A 1 93 ? 51.645 46.959 22.024 1.00 16.82 93 SER A C 1
ATOM 658 O O . SER A 1 93 ? 51.452 48.008 22.633 1.00 16.48 93 SER A O 1
ATOM 661 N N . ARG A 1 94 ? 50.649 46.136 21.708 1.00 15.23 94 ARG A N 1
ATOM 662 C CA . ARG A 1 94 ? 49.276 46.377 22.156 1.00 16.60 94 ARG A CA 1
ATOM 663 C C . ARG A 1 94 ? 48.754 45.238 23.027 1.00 15.18 94 ARG A C 1
ATOM 664 O O . ARG A 1 94 ? 47.544 45.011 23.131 1.00 14.90 94 ARG A O 1
ATOM 672 N N . PHE A 1 95 ? 49.671 44.551 23.698 1.00 15.63 95 PHE A N 1
ATOM 673 C CA . PHE A 1 95 ? 49.357 43.435 24.585 1.00 14.71 95 PHE A CA 1
ATOM 674 C C . PHE A 1 95 ? 49.954 43.707 25.954 1.00 15.03 95 PHE A C 1
ATOM 675 O O . PHE A 1 95 ? 51.190 43.789 26.096 1.00 17.63 95 PHE A O 1
ATOM 683 N N . PHE A 1 96 ? 49.083 43.804 26.952 1.00 15.04 96 PHE A N 1
ATOM 684 C CA . PHE A 1 96 ? 49.485 43.889 28.354 1.00 16.27 96 PHE A CA 1
ATOM 685 C C . PHE A 1 96 ? 49.183 42.558 29.021 1.00 15.13 96 PHE A C 1
ATOM 686 O O . PHE A 1 96 ? 48.085 42.020 28.855 1.00 14.87 96 PHE A O 1
ATOM 694 N N . LEU A 1 97 ? 50.120 42.085 29.859 1.00 14.92 97 LEU A N 1
ATOM 695 C CA . LEU A 1 97 ? 49.974 40.797 30.527 1.00 16.26 97 LEU A CA 1
ATOM 696 C C . LEU A 1 97 ? 50.368 40.943 31.983 1.00 17.10 97 LEU A C 1
ATOM 697 O O . LEU A 1 97 ? 51.566 41.060 32.276 1.00 17.83 97 LEU A O 1
ATOM 702 N N . LYS A 1 98 ? 49.408 40.858 32.885 1.00 15.64 98 LYS A N 1
ATOM 703 C CA . LYS A 1 98 ? 49.681 40.929 34.318 1.00 15.76 98 LYS A CA 1
ATOM 704 C C . LYS A 1 98 ? 49.950 39.526 34.839 1.00 16.06 98 LYS A C 1
ATOM 705 O O . LYS A 1 98 ? 49.176 38.613 34.593 1.00 17.58 98 LYS A O 1
ATOM 711 N N . PHE A 1 99 ? 51.026 39.354 35.615 1.00 15.14 99 PHE A N 1
ATOM 712 C CA . PHE A 1 99 ? 51.373 38.079 36.218 1.00 14.52 99 PHE A CA 1
ATOM 713 C C . PHE A 1 99 ? 51.063 38.128 37.705 1.00 15.51 99 PHE A C 1
ATOM 714 O O . PHE A 1 99 ? 51.276 39.156 38.352 1.00 16.26 99 PHE A O 1
ATOM 722 N N . TYR A 1 100 ? 50.579 37.017 38.236 1.00 14.26 100 TYR A N 1
ATOM 723 C CA . TYR A 1 100 ? 50.256 36.949 39.664 1.00 15.30 100 TYR A CA 1
ATOM 724 C C . TYR A 1 100 ? 50.752 35.625 40.218 1.00 14.16 100 TYR A C 1
ATOM 725 O O . TYR A 1 100 ? 50.300 34.555 39.787 1.00 14.40 100 TYR A O 1
ATOM 734 N N . ASP A 1 101 ? 51.610 35.690 41.249 1.00 15.16 101 ASP A N 1
ATOM 735 C CA . ASP A 1 101 ? 52.064 34.507 41.987 1.00 15.21 101 ASP A CA 1
ATOM 736 C C . ASP A 1 101 ? 51.170 34.358 43.219 1.00 17.20 101 ASP A C 1
ATOM 737 O O . ASP A 1 101 ? 51.208 35.193 44.129 1.00 21.08 101 ASP A O 1
ATOM 742 N N . THR A 1 102 ? 50.351 33.310 43.240 1.00 15.90 102 THR A N 1
ATOM 743 C CA . THR A 1 102 ? 49.434 33.088 44.351 1.00 15.96 102 THR A CA 1
ATOM 744 C C . THR A 1 102 ? 49.977 32.029 45.310 1.00 17.61 102 THR A C 1
ATOM 745 O O . THR A 1 102 ? 50.615 31.048 44.901 1.00 17.52 102 THR A O 1
ATOM 749 N N . LYS A 1 103 ? 49.686 32.218 46.600 1.00 18.46 103 LYS A N 1
ATOM 750 C CA . LYS A 1 103 ? 49.849 31.124 47.544 1.00 17.52 103 LYS A CA 1
ATOM 751 C C . LYS A 1 103 ? 48.860 30.007 47.226 1.00 17.89 103 LYS A C 1
ATOM 752 O O . LYS A 1 103 ? 47.719 30.259 46.826 1.00 17.68 103 LYS A O 1
ATOM 756 N N . GLY A 1 104 ? 49.288 28.764 47.432 1.00 17.74 104 GLY A N 1
ATOM 757 C CA . GLY A 1 104 ? 48.416 27.631 47.190 1.00 18.09 104 GLY A CA 1
ATOM 758 C C . GLY A 1 104 ? 47.165 27.625 48.053 1.00 17.86 104 GLY A C 1
ATOM 759 O O . GLY A 1 104 ? 46.107 27.163 47.619 1.00 18.63 104 GLY A O 1
ATOM 760 N N . SER A 1 105 ? 47.267 28.114 49.287 1.00 15.60 105 SER A N 1
ATOM 761 C CA . SER A 1 105 ? 46.104 28.183 50.170 1.00 16.83 105 SER A CA 1
ATOM 762 C C . SER A 1 105 ? 45.079 29.200 49.691 1.00 17.45 105 SER A C 1
ATOM 763 O O . SER A 1 105 ? 43.939 29.207 50.196 1.00 18.41 105 SER A O 1
ATOM 766 N N . PHE A 1 106 ? 45.466 30.032 48.714 1.00 15.63 106 PHE A N 1
ATOM 767 C CA . PHE A 1 106 ? 44.566 30.996 48.097 1.00 15.96 106 PHE A CA 1
ATOM 768 C C . PHE A 1 106 ? 44.276 30.646 46.651 1.00 14.43 106 PHE A C 1
ATOM 769 O O . PHE A 1 106 ? 43.976 31.516 45.844 1.00 15.27 106 PHE A O 1
ATOM 777 N N . PHE A 1 107 ? 44.339 29.370 46.312 1.00 15.04 107 PHE A N 1
ATOM 778 C CA . PHE A 1 107 ? 44.008 28.917 44.961 1.00 16.05 107 PHE A CA 1
ATOM 779 C C . PHE A 1 107 ? 43.204 27.640 45.072 1.00 18.78 107 PHE A C 1
ATOM 780 O O . PHE A 1 107 ? 43.698 26.626 45.574 1.00 19.33 107 PHE A O 1
ATOM 788 N N . GLY A 1 108 ? 41.958 27.700 44.622 1.00 15.00 108 GLY A N 1
ATOM 789 C CA . GLY A 1 108 ? 41.074 26.546 44.671 1.00 16.07 108 GLY A CA 1
ATOM 790 C C . GLY A 1 108 ? 41.144 25.712 43.398 1.00 17.82 108 GLY A C 1
ATOM 791 O O . GLY A 1 108 ? 41.218 26.241 42.280 1.00 15.87 108 GLY A O 1
ATOM 792 N N . TRP A 1 109 ? 41.109 24.390 43.584 1.00 18.10 109 TRP A N 1
ATOM 793 C CA . TRP A 1 109 ? 41.016 23.436 42.489 1.00 17.98 109 TRP A CA 1
ATOM 794 C C . TRP A 1 109 ? 40.446 22.152 43.060 1.00 18.79 109 TRP A C 1
ATOM 795 O O . TRP A 1 109 ? 40.731 21.801 44.205 1.00 19.57 109 TRP A O 1
ATOM 806 N N . ASN A 1 110 ? 39.643 21.465 42.261 1.00 18.73 110 ASN A N 1
ATOM 807 C CA . ASN A 1 110 ? 39.109 20.152 42.646 1.00 21.55 110 ASN A CA 1
ATOM 808 C C . ASN A 1 110 ? 38.292 20.217 43.934 1.00 21.77 110 ASN A C 1
ATOM 809 O O . ASN A 1 110 ? 38.230 19.242 44.691 1.00 23.38 110 ASN A O 1
ATOM 814 N N . GLY A 1 111 ? 37.654 21.364 44.210 1.00 19.05 111 GLY A N 1
ATOM 815 C CA . GLY A 1 111 ? 36.855 21.538 45.406 1.00 19.44 111 GLY A CA 1
ATOM 816 C C . GLY A 1 111 ? 37.646 21.750 46.675 1.00 20.11 111 GLY A C 1
ATOM 817 O O . GLY A 1 111 ? 37.057 21.753 47.766 1.00 22.40 111 GLY A O 1
ATOM 818 N N . ALA A 1 112 ? 38.957 21.911 46.569 1.00 21.16 112 ALA A N 1
ATOM 819 C CA . ALA A 1 112 ? 39.781 22.132 47.753 1.00 22.31 112 ALA A CA 1
ATOM 820 C C . ALA A 1 112 ? 40.743 23.254 47.404 1.00 22.02 112 ALA A C 1
ATOM 821 O O . ALA A 1 112 ? 40.498 24.026 46.471 1.00 21.34 112 ALA A O 1
ATOM 823 N N . THR A 1 113 ? 41.825 23.391 48.157 1.00 20.54 113 THR A N 1
ATOM 824 C CA . THR A 1 113 ? 42.863 24.330 47.777 1.00 20.12 113 THR A CA 1
ATOM 825 C C . THR A 1 113 ? 44.186 23.602 47.683 1.00 25.46 113 THR A C 1
ATOM 826 O O . THR A 1 113 ? 44.264 22.395 47.889 1.00 27.21 113 THR A O 1
ATOM 830 N N . LEU A 1 114 ? 45.228 24.355 47.355 1.00 23.71 114 LEU A N 1
ATOM 831 C CA . LEU A 1 114 ? 46.559 23.776 47.246 1.00 25.48 114 LEU A CA 1
ATOM 832 C C . LEU A 1 114 ? 47.353 24.171 48.479 1.00 27.65 114 LEU A C 1
ATOM 833 O O . LEU A 1 114 ? 48.375 24.842 48.379 1.00 29.36 114 LEU A O 1
ATOM 838 N N . PRO B 1 1 ? 48.806 51.505 32.617 1.00 22.70 1 PRO B N 1
ATOM 839 C CA . PRO B 1 1 ? 47.866 50.784 33.489 1.00 20.24 1 PRO B CA 1
ATOM 840 C C . PRO B 1 1 ? 46.685 50.230 32.716 1.00 17.73 1 PRO B C 1
ATOM 841 O O . PRO B 1 1 ? 46.460 50.610 31.555 1.00 17.79 1 PRO B O 1
ATOM 845 N N . CYS B 1 2 ? 45.902 49.350 33.335 1.00 16.84 2 CYS B N 1
ATOM 846 C CA . CYS B 1 2 ? 44.739 48.780 32.674 1.00 16.29 2 CYS B CA 1
ATOM 847 C C . CYS B 1 2 ? 43.517 48.873 33.574 1.00 16.37 2 CYS B C 1
ATOM 848 O O . CYS B 1 2 ? 43.588 48.475 34.747 1.00 18.07 2 CYS B O 1
ATOM 851 N N . LEU B 1 3 ? 42.416 49.381 33.042 1.00 15.20 3 LEU B N 1
ATOM 852 C CA . LEU B 1 3 ? 41.132 49.357 33.726 1.00 15.04 3 LEU B CA 1
ATOM 853 C C . LEU B 1 3 ? 40.254 48.361 32.990 1.00 14.72 3 LEU B C 1
ATOM 854 O O . LEU B 1 3 ? 39.944 48.564 31.809 1.00 16.43 3 LEU B O 1
ATOM 859 N N . ASN B 1 4 ? 39.847 47.297 33.679 1.00 15.20 4 ASN B N 1
ATOM 860 C CA . ASN B 1 4 ? 39.132 46.171 33.096 1.00 15.71 4 ASN B CA 1
ATOM 861 C C . ASN B 1 4 ? 37.761 46.121 33.754 1.00 15.93 4 ASN B C 1
ATOM 862 O O . ASN B 1 4 ? 37.680 45.871 34.961 1.00 15.30 4 ASN B O 1
ATOM 867 N N . LEU B 1 5 ? 36.699 46.352 32.986 1.00 14.38 5 LEU B N 1
ATOM 868 C CA . LEU B 1 5 ? 35.340 46.530 33.487 1.00 15.49 5 LEU B CA 1
ATOM 869 C C . LEU B 1 5 ? 34.374 45.507 32.907 1.00 14.71 5 LEU B C 1
ATOM 870 O O . LEU B 1 5 ? 34.436 45.147 31.719 1.00 16.21 5 LEU B O 1
ATOM 875 N N . SER B 1 6 ? 33.420 45.099 33.736 1.00 15.56 6 SER B N 1
ATOM 876 C CA . SER B 1 6 ? 32.277 44.315 33.289 1.00 14.77 6 SER B CA 1
ATOM 877 C C . SER B 1 6 ? 30.999 44.940 33.831 1.00 14.65 6 SER B C 1
ATOM 878 O O . SER B 1 6 ? 30.978 45.462 34.951 1.00 16.02 6 SER B O 1
ATOM 881 N N . THR B 1 7 ? 29.925 44.862 33.057 1.00 14.49 7 THR B N 1
ATOM 882 C CA . THR B 1 7 ? 28.631 45.362 33.499 1.00 15.06 7 THR B CA 1
ATOM 883 C C . THR B 1 7 ? 27.549 44.472 32.940 1.00 15.46 7 THR B C 1
ATOM 884 O O . THR B 1 7 ? 27.708 43.874 31.877 1.00 15.78 7 THR B O 1
ATOM 888 N N . ASN B 1 8 ? 26.430 44.405 33.660 1.00 15.08 8 ASN B N 1
ATOM 889 C CA . ASN B 1 8 ? 25.244 43.767 33.113 1.00 16.72 8 ASN B CA 1
ATOM 890 C C . ASN B 1 8 ? 24.454 44.653 32.145 1.00 17.54 8 ASN B C 1
ATOM 891 O O . ASN B 1 8 ? 23.570 44.135 31.449 1.00 18.93 8 ASN B O 1
ATOM 896 N N . VAL B 1 9 ? 24.787 45.940 32.044 1.00 16.76 9 VAL B N 1
ATOM 897 C CA . VAL B 1 9 ? 24.109 46.818 31.097 1.00 16.55 9 VAL B CA 1
ATOM 898 C C . VAL B 1 9 ? 24.474 46.426 29.667 1.00 19.17 9 VAL B C 1
ATOM 899 O O . VAL B 1 9 ? 25.634 46.116 29.363 1.00 18.01 9 VAL B O 1
ATOM 903 N N . ASN B 1 10 ? 23.486 46.470 28.777 1.00 20.87 10 ASN B N 1
ATOM 904 C CA . ASN B 1 10 ? 23.701 46.169 27.363 1.00 19.83 10 ASN B CA 1
ATOM 905 C C . ASN B 1 10 ? 24.335 47.369 26.675 1.00 20.88 10 ASN B C 1
ATOM 906 O O . ASN B 1 10 ? 23.789 48.477 26.710 1.00 25.05 10 ASN B O 1
ATOM 911 N N . LEU B 1 11 ? 25.479 47.152 26.041 1.00 22.19 11 LEU B N 1
ATOM 912 C CA . LEU B 1 11 ? 26.164 48.251 25.369 1.00 20.44 11 LEU B CA 1
ATOM 913 C C . LEU B 1 11 ? 25.564 48.593 24.010 1.00 25.34 11 LEU B C 1
ATOM 914 O O . LEU B 1 11 ? 25.945 49.614 23.434 1.00 25.70 11 LEU B O 1
ATOM 919 N N . ASP B 1 12 ? 24.651 47.784 23.488 1.00 25.44 12 ASP B N 1
ATOM 920 C CA . ASP B 1 12 ? 24.023 48.121 22.212 1.00 28.20 12 ASP B CA 1
ATOM 921 C C . ASP B 1 12 ? 23.195 49.391 22.368 1.00 28.63 12 ASP B C 1
ATOM 922 O O . ASP B 1 12 ? 22.446 49.539 23.339 1.00 35.17 12 ASP B O 1
ATOM 927 N N . GLY B 1 13 ? 23.378 50.336 21.451 0.00 28.60 13 GLY B N 1
ATOM 928 C CA . GLY B 1 13 ? 22.722 51.622 21.579 0.00 28.07 13 GLY B CA 1
ATOM 929 C C . GLY B 1 13 ? 23.528 52.633 22.373 0.00 29.34 13 GLY B C 1
ATOM 930 O O . GLY B 1 13 ? 23.385 53.842 22.172 0.00 28.20 13 GLY B O 1
ATOM 931 N N . VAL B 1 14 ? 24.369 52.153 23.287 1.00 35.85 14 VAL B N 1
ATOM 932 C CA . VAL B 1 14 ? 25.266 53.022 24.036 1.00 32.98 14 VAL B CA 1
ATOM 933 C C . VAL B 1 14 ? 26.455 53.373 23.150 1.00 27.18 14 VAL B C 1
ATOM 934 O O . VAL B 1 14 ? 26.909 52.552 22.343 1.00 30.68 14 VAL B O 1
ATOM 938 N N . ASP B 1 15 ? 26.953 54.605 23.275 1.00 28.78 15 ASP B N 1
ATOM 939 C CA . ASP B 1 15 ? 28.175 55.030 22.585 1.00 28.34 15 ASP B CA 1
ATOM 940 C C . ASP B 1 15 ? 29.384 54.484 23.340 1.00 26.23 15 ASP B C 1
ATOM 941 O O . ASP B 1 15 ? 29.993 55.169 24.165 1.00 25.35 15 ASP B O 1
ATOM 946 N N . THR B 1 16 ? 29.757 53.241 23.011 1.00 26.22 16 THR B N 1
ATOM 947 C CA . THR B 1 16 ? 30.820 52.565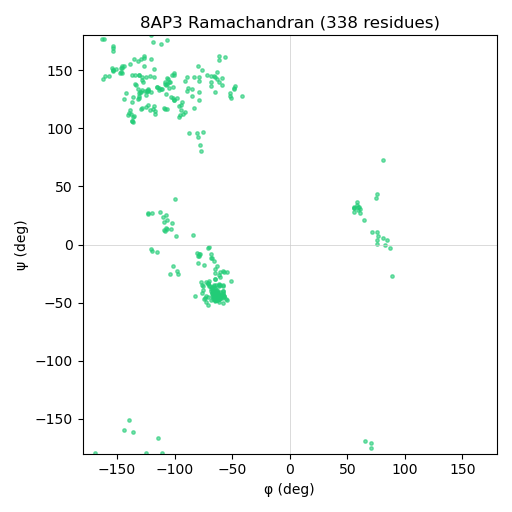 23.748 1.00 24.95 16 THR B CA 1
ATOM 948 C C . THR B 1 16 ? 32.158 53.261 23.550 1.00 22.68 16 THR B C 1
ATOM 949 O O . THR B 1 16 ? 32.955 53.346 24.485 1.00 23.95 16 THR B O 1
ATOM 953 N N . SER B 1 17 ? 32.404 53.798 22.347 1.00 23.78 17 SER B N 1
ATOM 954 C CA . SER B 1 17 ? 33.679 54.464 22.101 1.00 25.23 17 SER B CA 1
ATOM 955 C C . SER B 1 17 ? 33.861 55.694 22.978 1.00 24.06 17 SER B C 1
ATOM 956 O O . SER B 1 17 ? 34.984 56.004 23.375 1.00 25.74 17 SER B O 1
ATOM 959 N N . SER B 1 18 ? 32.782 56.425 23.273 1.00 27.32 18 SER B N 1
ATOM 960 C CA . SER B 1 18 ? 32.936 57.601 24.125 1.00 27.52 18 SER B CA 1
ATOM 961 C C . SER B 1 18 ? 33.228 57.214 25.569 1.00 23.92 18 SER B C 1
ATOM 962 O O . SER B 1 18 ? 33.920 57.943 26.294 1.00 28.15 18 SER B O 1
ATOM 965 N N . ILE B 1 19 ? 32.681 56.089 26.031 1.00 25.08 19 ILE B N 1
ATOM 966 C CA . ILE B 1 19 ? 33.001 55.612 27.370 1.00 22.99 19 ILE B CA 1
ATOM 967 C C . ILE B 1 19 ? 34.470 55.231 27.456 1.00 20.73 19 ILE B C 1
ATOM 968 O O . ILE B 1 19 ? 35.168 55.583 28.412 1.00 22.83 19 ILE B O 1
ATOM 973 N N . LEU B 1 20 ? 34.951 54.469 26.462 1.00 22.16 20 LEU B N 1
ATOM 974 C CA . LEU B 1 20 ? 36.362 54.095 26.427 1.00 20.96 20 LEU B CA 1
ATOM 975 C C . LEU B 1 20 ? 37.268 55.326 26.423 1.00 19.94 20 LEU B C 1
ATOM 976 O O . LEU B 1 20 ? 38.268 55.380 27.152 1.00 20.97 20 LEU B O 1
ATOM 981 N N . SER B 1 21 ? 36.920 56.330 25.605 1.00 23.88 21 SER B N 1
ATOM 982 C CA . SER B 1 21 ? 37.762 57.518 25.476 1.00 24.02 21 SER B CA 1
ATOM 983 C C . SER B 1 21 ? 37.790 58.327 26.766 1.00 23.14 21 SER B C 1
ATOM 984 O O . SER B 1 21 ? 38.861 58.737 27.228 1.00 24.39 21 SER B O 1
ATOM 987 N N . GLU B 1 22 ? 36.623 58.543 27.375 1.00 25.16 22 GLU B N 1
ATOM 988 C CA . GLU B 1 22 ? 36.561 59.272 28.637 1.00 25.02 22 GLU B CA 1
ATOM 989 C C . GLU B 1 22 ? 37.334 58.546 29.730 1.00 22.85 22 GLU B C 1
ATOM 990 O O . GLU B 1 22 ? 38.100 59.163 30.482 1.00 25.36 22 GLU B O 1
ATOM 996 N N . ALA B 1 23 ? 37.131 57.225 29.855 1.00 24.37 23 ALA B N 1
ATOM 997 C CA . ALA B 1 23 ? 37.849 56.469 30.876 1.00 23.63 23 ALA B CA 1
ATOM 998 C C . ALA B 1 23 ? 39.351 56.516 30.636 1.00 21.27 23 ALA B C 1
ATOM 999 O O . ALA B 1 23 ? 40.145 56.634 31.576 1.00 20.99 23 ALA B O 1
ATOM 1001 N N . SER B 1 24 ? 39.762 56.387 29.370 1.00 21.55 24 SER B N 1
ATOM 1002 C CA . SER B 1 24 ? 41.183 56.387 29.034 1.00 20.83 24 SER B CA 1
ATOM 1003 C C . SER B 1 24 ? 41.871 57.675 29.500 1.00 20.45 24 SER B C 1
ATOM 1004 O O . SER B 1 24 ? 42.890 57.636 30.198 1.00 23.79 24 SER B O 1
ATOM 1007 N N . SER B 1 25 ? 41.293 58.828 29.156 1.00 25.12 25 SER B N 1
ATOM 1008 C CA . SER B 1 25 ? 41.881 60.108 29.556 1.00 26.13 25 SER B CA 1
ATOM 1009 C C . SER B 1 25 ? 41.827 60.325 31.064 1.00 26.81 25 SER B C 1
ATOM 1010 O O . SER B 1 25 ? 42.773 60.866 31.659 1.00 29.27 25 SER B O 1
ATOM 1013 N N . THR B 1 26 ? 40.735 59.898 31.700 1.00 26.87 26 THR B N 1
ATOM 1014 C CA . THR B 1 26 ? 40.584 60.054 33.139 1.00 25.95 26 THR B CA 1
ATOM 1015 C C . THR B 1 26 ? 41.646 59.266 33.891 1.00 28.14 26 THR B C 1
ATOM 1016 O O . THR B 1 26 ? 42.281 59.781 34.827 1.00 26.16 26 THR B O 1
ATOM 1020 N N . VAL B 1 27 ? 41.842 57.997 33.513 1.00 22.72 27 VAL B N 1
ATOM 1021 C CA . VAL B 1 27 ? 42.844 57.183 34.186 1.00 24.50 27 VAL B CA 1
ATOM 1022 C C . VAL B 1 27 ? 44.223 57.790 33.990 1.00 22.66 27 VAL B C 1
ATOM 1023 O O . VAL B 1 27 ? 45.020 57.880 34.934 1.00 24.18 27 VAL B O 1
ATOM 1027 N N . ALA B 1 28 ? 44.514 58.232 32.761 1.00 22.60 28 ALA B N 1
ATOM 1028 C CA . ALA B 1 28 ? 45.835 58.765 32.459 1.00 23.22 28 ALA B CA 1
ATOM 1029 C C . ALA B 1 28 ? 46.140 59.976 33.332 1.00 23.81 28 ALA B C 1
ATOM 1030 O O . ALA B 1 28 ? 47.216 60.061 33.934 1.00 26.63 28 ALA B O 1
ATOM 1032 N N . LYS B 1 29 ? 45.176 60.894 33.454 1.00 26.05 29 LYS B N 1
ATOM 1033 C CA . LYS B 1 29 ? 45.374 62.118 34.231 1.00 25.79 29 LYS B CA 1
ATOM 1034 C C . LYS B 1 29 ? 45.529 61.834 35.723 1.00 26.29 29 LYS B C 1
ATOM 1035 O O . LYS B 1 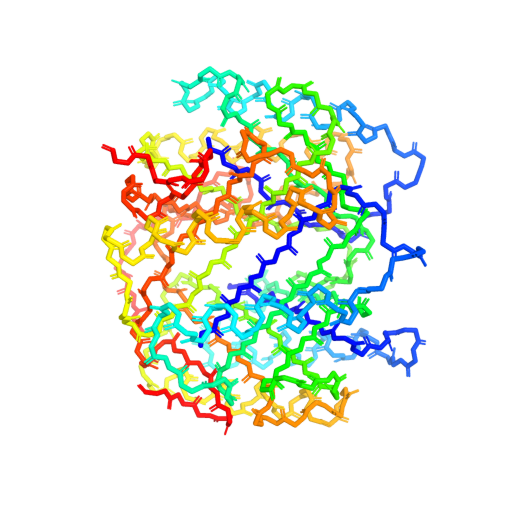29 ? 46.393 62.416 36.385 1.00 26.86 29 LYS B O 1
ATOM 1041 N N . ILE B 1 30 ? 44.700 60.956 36.282 1.00 26.68 30 ILE B N 1
ATOM 1042 C CA . ILE B 1 30 ? 44.723 60.757 37.724 1.00 26.42 30 ILE B CA 1
ATOM 1043 C C . ILE B 1 30 ? 45.915 59.916 38.158 1.00 28.89 30 ILE B C 1
ATOM 1044 O O . ILE B 1 30 ? 46.556 60.203 39.175 1.00 28.96 30 ILE B O 1
ATOM 1049 N N . ILE B 1 31 ? 46.233 58.864 37.407 1.00 26.06 31 ILE B N 1
ATOM 1050 C CA . ILE B 1 31 ? 47.379 58.033 37.755 1.00 28.28 31 ILE B CA 1
ATOM 1051 C C . ILE B 1 31 ? 48.690 58.674 37.313 1.00 26.20 31 ILE B C 1
ATOM 1052 O O . ILE B 1 31 ? 49.765 58.272 37.778 1.00 30.12 31 ILE B O 1
ATOM 1057 N N . GLY B 1 32 ? 48.626 59.662 36.429 1.00 25.40 32 GLY B N 1
ATOM 1058 C CA . GLY B 1 32 ? 49.815 60.366 35.982 1.00 24.68 32 GLY B CA 1
ATOM 1059 C C . GLY B 1 32 ? 50.693 59.608 35.008 1.00 27.48 32 GLY B C 1
ATOM 1060 O O . GLY B 1 32 ? 51.920 59.660 35.118 1.00 32.34 32 GLY B O 1
ATOM 1061 N N . LYS B 1 33 ? 50.103 58.893 34.054 1.00 26.53 33 LYS B N 1
ATOM 1062 C CA . LYS B 1 33 ? 50.896 58.218 33.038 1.00 30.40 33 LYS B CA 1
ATOM 1063 C C . LYS B 1 33 ? 50.403 58.631 31.659 1.00 29.13 33 LYS B C 1
ATOM 1064 O O . LYS B 1 33 ? 49.245 59.039 31.513 1.00 29.60 33 LYS B O 1
ATOM 1070 N N . PRO B 1 34 ? 51.263 58.581 30.637 1.00 29.20 34 PRO B N 1
ATOM 1071 C CA . PRO B 1 34 ? 50.813 58.984 29.302 1.00 30.26 34 PRO B CA 1
ATOM 1072 C C . PRO B 1 34 ? 49.683 58.080 28.832 1.00 26.57 34 PRO B C 1
ATOM 1073 O O . PRO B 1 34 ? 49.708 56.865 29.049 1.00 26.14 34 PRO B O 1
ATOM 1077 N N . GLU B 1 35 ? 48.696 58.685 28.183 1.00 25.83 35 GLU B N 1
ATOM 1078 C CA . GLU B 1 35 ? 47.580 57.895 27.673 1.00 25.98 35 GLU B CA 1
ATOM 1079 C C . GLU B 1 35 ? 48.021 56.791 26.712 1.00 27.46 35 GLU B C 1
ATOM 1080 O O . GLU B 1 35 ? 47.293 55.796 26.558 1.00 26.65 35 GLU B O 1
ATOM 1086 N N . ASN B 1 36 ? 49.198 56.925 26.081 1.00 28.84 36 ASN B N 1
ATOM 1087 C CA . ASN B 1 36 ? 49.752 55.836 25.277 1.00 28.77 36 ASN B CA 1
ATOM 1088 C C . ASN B 1 36 ? 49.773 54.518 26.035 1.00 28.78 36 ASN B C 1
ATOM 1089 O O . ASN B 1 36 ? 49.648 53.451 25.420 1.00 31.03 36 ASN B O 1
ATOM 1094 N N . TYR B 1 37 ? 49.946 54.558 27.360 1.00 23.57 37 TYR B N 1
ATOM 1095 C CA . TYR B 1 37 ? 50.104 53.339 28.134 1.00 23.45 37 TYR B CA 1
ATOM 1096 C C . TYR B 1 37 ? 48.848 52.946 28.903 1.00 19.45 37 TYR B C 1
ATOM 1097 O O . TYR B 1 37 ? 48.926 52.070 29.769 1.00 22.36 37 TYR B O 1
ATOM 1106 N N . VAL B 1 38 ? 47.708 53.554 28.595 1.00 19.10 38 VAL B N 1
ATOM 1107 C CA . VAL B 1 38 ? 46.442 53.260 29.268 1.00 17.47 38 VAL B CA 1
ATOM 1108 C C . VAL B 1 38 ? 45.593 52.341 28.406 1.00 18.79 38 VAL B C 1
ATOM 1109 O O . VAL B 1 38 ? 45.274 52.659 27.241 1.00 18.50 38 VAL B O 1
ATOM 1113 N N . MET B 1 39 ? 45.199 51.218 28.987 1.00 17.02 39 MET B N 1
ATOM 1114 C CA . MET B 1 39 ? 44.286 50.257 28.376 1.00 15.93 39 MET B CA 1
ATOM 1115 C C . MET B 1 39 ? 42.977 50.264 29.145 1.00 17.10 39 MET B C 1
ATOM 1116 O O . MET B 1 39 ? 42.988 50.215 30.389 1.00 15.36 39 MET B O 1
ATOM 1121 N N . ILE B 1 40 ? 41.869 50.309 28.415 1.00 15.89 40 ILE B N 1
ATOM 1122 C CA . ILE B 1 40 ? 40.521 50.197 28.956 1.00 14.49 40 ILE B CA 1
ATOM 1123 C C . ILE B 1 40 ? 39.869 48.999 28.293 1.00 16.20 40 ILE B C 1
ATOM 1124 O O . ILE B 1 40 ? 39.891 48.890 27.063 1.00 16.60 40 ILE B O 1
ATOM 1129 N N . VAL B 1 41 ? 39.261 48.131 29.094 1.00 16.67 41 VAL B N 1
ATOM 1130 C CA . VAL B 1 41 ? 38.520 46.969 28.621 1.00 14.49 41 VAL B CA 1
ATOM 1131 C C . VAL B 1 41 ? 37.121 47.070 29.196 1.00 17.02 41 VAL B C 1
ATOM 1132 O O . VAL B 1 41 ? 36.971 47.326 30.398 1.00 17.19 41 VAL B O 1
ATOM 1136 N N . LEU B 1 42 ? 36.105 46.893 28.364 1.00 15.40 42 LEU B N 1
ATOM 1137 C CA . LEU B 1 42 ? 34.733 47.052 28.822 1.00 15.70 42 LEU B CA 1
ATOM 1138 C C . LEU B 1 42 ? 33.853 45.978 28.202 1.00 17.45 42 LEU B C 1
ATOM 1139 O O . LEU B 1 42 ? 33.599 46.008 26.996 1.00 19.59 42 LEU B O 1
ATOM 1144 N N . LYS B 1 43 ? 33.365 45.047 29.012 1.00 17.00 43 LYS B N 1
ATOM 1145 C CA . LYS B 1 43 ? 32.419 44.033 28.560 1.00 15.77 43 LYS B CA 1
ATOM 1146 C C . LYS B 1 43 ? 31.028 44.322 29.108 1.00 17.29 43 LYS B C 1
ATOM 1147 O O . LYS B 1 43 ? 30.868 44.507 30.322 1.00 16.13 43 LYS B O 1
ATOM 1152 N N . GLY B 1 44 ? 30.023 44.324 28.236 1.00 18.32 44 GLY B N 1
ATOM 1153 C CA . GLY B 1 44 ? 28.640 44.519 28.600 1.00 17.85 44 GLY B CA 1
ATOM 1154 C C . GLY B 1 44 ? 27.830 43.235 28.522 1.00 15.24 44 GLY B C 1
ATOM 1155 O O . GLY B 1 44 ? 28.303 42.166 28.126 1.00 17.13 44 GLY B O 1
ATOM 1156 N N . SER B 1 45 ? 26.573 43.364 28.929 1.00 16.73 45 SER B N 1
ATOM 1157 C CA . SER B 1 45 ? 25.625 42.242 28.924 1.00 16.73 45 SER B CA 1
ATOM 1158 C C . SER B 1 45 ? 26.122 41.032 29.717 1.00 15.62 45 SER B C 1
ATOM 1159 O O . SER B 1 45 ? 25.754 39.890 29.405 1.00 17.91 45 SER B O 1
ATOM 1162 N N . VAL B 1 46 ? 26.894 41.268 30.779 1.00 15.37 46 VAL B N 1
ATOM 1163 C CA . VAL B 1 46 ? 27.455 40.196 31.599 1.00 15.28 46 VAL B CA 1
ATOM 1164 C C . VAL B 1 46 ? 26.522 39.947 32.785 1.00 14.30 46 VAL B C 1
ATOM 1165 O O . VAL B 1 46 ? 26.275 40.877 33.563 1.00 15.74 46 VAL B O 1
ATOM 1169 N N . PRO B 1 47 ? 25.957 38.727 32.941 1.00 14.64 47 PRO B N 1
ATOM 1170 C CA . PRO B 1 47 ? 25.110 38.421 34.089 1.00 14.82 47 PRO B CA 1
ATOM 1171 C C . PRO B 1 47 ? 25.828 38.788 35.389 1.00 14.14 47 PRO B C 1
ATOM 1172 O O . PRO B 1 47 ? 26.946 38.354 35.588 1.00 14.75 47 PRO B O 1
ATOM 1176 N N . MET B 1 48 ? 25.165 39.569 36.237 1.00 13.62 48 MET B N 1
ATOM 1177 C CA . MET B 1 48 ? 25.806 39.856 37.539 1.00 14.39 48 MET B CA 1
ATOM 1178 C C . MET B 1 48 ? 24.774 40.188 38.611 1.00 14.82 48 MET B C 1
ATOM 1179 O O . MET B 1 48 ? 23.668 40.637 38.263 1.00 16.34 48 MET B O 1
ATOM 1184 N N . SER B 1 49 ? 25.121 39.904 39.859 1.00 14.07 49 SER B N 1
ATOM 1185 C CA A SER B 1 49 ? 24.233 40.261 40.997 0.55 15.06 49 SER B CA 1
ATOM 1186 C CA B SER B 1 49 ? 24.234 40.259 40.998 0.45 15.06 49 SER B CA 1
ATOM 1187 C C . SER B 1 49 ? 25.023 41.071 42.051 1.00 14.78 49 SER B C 1
ATOM 1188 O O . SER B 1 49 ? 26.290 40.929 42.390 1.00 14.80 49 SER B O 1
ATOM 1193 N N . PHE B 1 50 ? 24.363 42.111 42.544 1.00 15.01 50 PHE B N 1
ATOM 1194 C CA . PHE B 1 50 ? 25.001 42.893 43.603 1.00 15.58 50 PHE B CA 1
ATOM 1195 C C . PHE B 1 50 ? 23.968 43.042 44.701 1.00 15.82 50 PHE B C 1
ATOM 1196 O O . PHE B 1 50 ? 22.831 43.453 44.424 1.00 15.07 50 PHE B O 1
ATOM 1204 N N . GLY B 1 51 ? 24.319 42.660 45.925 1.00 16.30 51 GLY B N 1
ATOM 1205 C CA . GLY B 1 51 ? 23.306 42.761 46.952 1.00 17.75 51 GLY B CA 1
ATOM 1206 C C . GLY B 1 51 ? 22.125 41.857 46.727 1.00 18.19 51 GLY B C 1
ATOM 1207 O O . GLY B 1 51 ? 21.033 42.123 47.267 1.00 22.85 51 GLY B O 1
ATOM 1208 N N . GLY B 1 52 ? 22.283 40.801 45.936 1.00 16.63 52 GLY B N 1
ATOM 1209 C CA . GLY B 1 52 ? 21.190 39.880 45.677 1.00 19.00 52 GLY B CA 1
ATOM 1210 C C . GLY B 1 52 ? 20.242 40.294 44.572 1.00 21.27 52 GLY B C 1
ATOM 1211 O O . GLY B 1 52 ? 19.243 39.591 44.358 1.00 24.81 52 GLY B O 1
ATOM 1212 N N . THR B 1 53 ? 20.492 41.402 43.873 1.00 17.16 53 THR B N 1
ATOM 1213 C CA . THR B 1 53 ? 19.598 41.834 42.801 1.00 17.43 53 THR B CA 1
ATOM 1214 C C . THR B 1 53 ? 20.395 42.049 41.525 1.00 17.17 53 THR B C 1
ATOM 1215 O O . THR B 1 53 ? 21.615 42.206 41.555 1.00 15.49 53 THR B O 1
ATOM 1219 N N . GLU B 1 54 ? 19.688 42.078 40.394 1.00 16.34 54 GLU B N 1
ATOM 1220 C CA . GLU B 1 54 ? 20.304 42.180 39.082 1.00 16.17 54 GLU B CA 1
ATOM 1221 C C . GLU B 1 54 ? 20.079 43.534 38.418 1.00 16.16 54 GLU B C 1
ATOM 1222 O O . GLU B 1 54 ? 20.243 43.663 37.202 1.00 18.33 54 GLU B O 1
ATOM 1228 N N . ASP B 1 55 ? 19.741 44.546 39.201 1.00 18.22 55 ASP B N 1
ATOM 1229 C CA . ASP B 1 55 ? 19.738 45.922 38.729 1.00 20.70 55 ASP B CA 1
ATOM 1230 C C . ASP B 1 55 ? 21.124 46.286 38.176 1.00 19.35 55 ASP B C 1
ATOM 1231 O O . ASP B 1 55 ? 22.110 45.613 38.488 1.00 16.70 55 ASP B O 1
ATOM 1236 N N . PRO B 1 56 ? 21.228 47.348 37.372 1.00 17.54 56 PRO B N 1
ATOM 1237 C CA . PRO B 1 56 ? 22.526 47.731 36.795 1.00 18.56 56 PRO B CA 1
ATOM 1238 C C . PRO B 1 56 ? 23.625 47.767 37.845 1.00 17.68 56 PRO B C 1
ATOM 1239 O O . PRO B 1 56 ? 23.472 48.316 38.939 1.00 17.39 56 PRO B O 1
ATOM 1243 N N . ALA B 1 57 ? 24.763 47.175 37.484 1.00 16.18 57 ALA B N 1
ATOM 1244 C CA . ALA B 1 57 ? 25.910 47.077 38.365 1.00 15.59 57 ALA B CA 1
ATOM 1245 C C . ALA B 1 57 ? 27.162 46.984 37.504 1.00 14.58 57 ALA B C 1
ATOM 1246 O O . ALA B 1 57 ? 27.087 46.813 36.279 1.00 15.47 57 ALA B O 1
ATOM 1248 N N . ALA B 1 58 ? 28.318 47.120 38.144 1.00 13.87 58 ALA B N 1
ATOM 1249 C CA . ALA B 1 58 ? 29.548 46.932 37.393 1.00 14.95 58 ALA B CA 1
ATOM 1250 C C . ALA B 1 58 ? 30.665 46.474 38.329 1.00 14.54 58 ALA B C 1
ATOM 1251 O O . ALA B 1 58 ? 30.669 46.780 39.531 1.00 15.14 58 ALA B O 1
ATOM 1253 N N . TYR B 1 59 ? 31.606 45.693 37.770 1.00 15.76 59 TYR B N 1
ATOM 1254 C CA . TYR B 1 59 ? 32.802 45.275 38.496 1.00 15.37 59 TYR B CA 1
ATOM 1255 C C . TYR B 1 59 ? 34.015 45.667 37.671 1.00 14.42 59 TYR B C 1
ATOM 1256 O O . TYR B 1 59 ? 34.056 45.397 36.464 1.00 15.13 59 TYR B O 1
ATOM 1265 N N . GLY B 1 60 ? 34.996 46.295 38.298 1.00 14.07 60 GLY B N 1
ATOM 1266 C CA . GLY B 1 60 ? 36.211 46.673 37.611 1.00 15.19 60 GLY B CA 1
ATOM 1267 C C . GLY B 1 60 ? 37.446 46.268 38.388 1.00 14.21 60 GLY B C 1
ATOM 1268 O O . GLY B 1 60 ? 37.406 46.082 39.600 1.00 14.96 60 GLY B O 1
ATOM 1269 N N . GLU B 1 61 ? 38.559 46.151 37.665 1.00 15.10 61 GLU B N 1
ATOM 1270 C CA . GLU B 1 61 ? 39.882 45.986 38.249 1.00 15.43 61 GLU B CA 1
ATOM 1271 C C . GLU B 1 61 ? 40.805 46.973 37.563 1.00 15.47 61 GLU B C 1
ATOM 1272 O O . GLU B 1 61 ? 40.775 47.097 36.331 1.00 16.73 61 GLU B O 1
ATOM 1278 N N . LEU B 1 62 ? 41.601 47.686 38.333 1.00 15.89 62 LEU B N 1
ATOM 1279 C CA . LEU B 1 62 ? 42.580 48.613 37.794 1.00 15.82 62 LEU B CA 1
ATOM 1280 C C . LEU B 1 62 ? 43.956 48.135 38.229 1.00 16.78 62 LEU B C 1
ATOM 1281 O O . LEU B 1 62 ? 44.231 48.047 39.436 1.00 16.44 62 LEU B O 1
ATOM 1286 N N . VAL B 1 63 ? 44.815 47.811 37.265 1.00 17.51 63 VAL B N 1
ATOM 1287 C CA . VAL B 1 63 ? 46.174 47.337 37.522 1.00 18.66 63 VAL B CA 1
ATOM 1288 C C . VAL B 1 63 ? 47.163 48.411 37.075 1.00 19.80 63 VAL B C 1
ATOM 1289 O O . VAL B 1 63 ? 47.013 48.966 35.976 1.00 18.67 63 VAL B O 1
ATOM 1293 N N . SER B 1 64 ? 48.159 48.710 37.907 1.00 18.51 64 SER B N 1
ATOM 1294 C CA . SER B 1 64 ? 49.149 49.741 37.600 1.00 19.99 64 SER B CA 1
ATOM 1295 C C . SER B 1 64 ? 50.493 49.440 38.265 1.00 23.22 64 SER B C 1
ATOM 1296 O O . SER B 1 64 ? 50.540 48.853 39.345 1.00 22.02 64 SER B O 1
ATOM 1299 N N . ILE B 1 65 ? 51.584 49.894 37.635 1.00 23.64 65 ILE B N 1
ATOM 1300 C CA . ILE B 1 65 ? 52.932 49.789 38.209 1.00 24.14 65 ILE B CA 1
ATOM 1301 C C . ILE B 1 65 ? 53.168 51.020 39.078 1.00 26.98 65 ILE B C 1
ATOM 1302 O O . ILE B 1 65 ? 53.552 52.082 38.580 1.00 31.35 65 ILE B O 1
ATOM 1307 N N . GLY B 1 66 ? 52.927 50.881 40.370 1.00 26.49 66 GLY B N 1
ATOM 1308 C CA . GLY B 1 66 ? 52.994 52.010 41.264 1.00 27.57 66 GLY B CA 1
ATOM 1309 C C . GLY B 1 66 ? 51.916 53.031 40.944 1.00 27.35 66 GLY B C 1
ATOM 1310 O O . GLY B 1 66 ? 50.981 52.801 40.175 1.00 31.39 66 GLY B O 1
ATOM 1311 N N . GLY B 1 67 ? 52.063 54.185 41.582 1.00 30.55 67 GLY B N 1
ATOM 1312 C CA . GLY B 1 67 ? 51.115 55.256 41.416 1.00 33.66 67 GLY B CA 1
ATOM 1313 C C . GLY B 1 67 ? 49.806 55.069 42.141 1.00 28.90 67 GLY B C 1
ATOM 1314 O O . GLY B 1 67 ? 48.949 55.951 42.053 1.00 33.75 67 GLY B O 1
ATOM 1315 N N . LEU B 1 68 ? 49.621 53.961 42.866 1.00 30.95 68 LEU B N 1
ATOM 1316 C CA . LEU B 1 68 ? 48.380 53.693 43.583 1.00 24.71 68 LEU B CA 1
ATOM 1317 C C . LEU B 1 68 ? 48.592 53.857 45.083 1.00 24.23 68 LEU B C 1
ATOM 1318 O O . LEU B 1 68 ? 49.605 53.419 45.639 1.00 30.14 68 LEU B O 1
ATOM 1323 N N . ASN B 1 69 ? 47.630 54.500 45.719 1.00 23.14 69 ASN B N 1
ATOM 1324 C CA . ASN B 1 69 ? 47.606 54.676 47.167 1.00 21.63 69 ASN B CA 1
ATOM 1325 C C . ASN B 1 69 ? 46.172 55.027 47.538 1.00 23.10 69 ASN B C 1
ATOM 1326 O O . ASN B 1 69 ? 45.309 55.164 46.667 1.00 23.07 69 ASN B O 1
ATOM 1331 N N . ALA B 1 70 ? 45.895 55.170 48.840 1.00 22.28 70 ALA B N 1
ATOM 1332 C CA . ALA B 1 70 ? 44.512 55.413 49.229 1.00 26.53 70 ALA B CA 1
ATOM 1333 C C . ALA B 1 70 ? 43.953 56.669 48.577 1.00 23.02 70 ALA B C 1
ATOM 1334 O O . ALA B 1 70 ? 42.786 56.697 48.192 1.00 25.55 70 ALA B O 1
ATOM 1336 N N . ASP B 1 71 ? 44.788 57.703 48.417 1.00 25.59 71 ASP B N 1
ATOM 1337 C CA . ASP B 1 71 ? 44.315 58.960 47.840 1.00 27.82 71 ASP B CA 1
ATOM 1338 C C . ASP B 1 71 ? 44.019 58.818 46.349 1.00 23.40 71 ASP B C 1
ATOM 1339 O O . ASP B 1 71 ? 42.936 59.193 45.885 1.00 27.96 71 ASP B O 1
ATOM 1344 N N . VAL B 1 72 ? 44.984 58.300 45.589 1.00 24.00 72 VAL B N 1
ATOM 1345 C CA . VAL B 1 72 ? 44.793 58.079 44.156 1.00 24.53 72 VAL B CA 1
ATOM 1346 C C . VAL B 1 72 ? 43.601 57.161 43.913 1.00 23.13 72 VAL B C 1
ATOM 1347 O O . VAL B 1 72 ? 42.768 57.408 43.028 1.00 22.94 72 VAL B O 1
ATOM 1351 N N . ASN B 1 73 ? 43.482 56.105 44.733 1.00 20.84 73 ASN B N 1
ATOM 1352 C CA . ASN B 1 73 ? 42.418 55.132 44.523 1.00 20.05 73 ASN B CA 1
ATOM 1353 C C . ASN B 1 73 ? 41.054 55.771 44.734 1.00 20.47 73 ASN B C 1
ATOM 1354 O O . ASN B 1 73 ? 40.104 55.472 44.007 1.00 19.61 73 ASN B O 1
ATOM 1359 N N . LYS B 1 74 ? 40.927 56.636 45.756 1.00 21.33 74 LYS B N 1
ATOM 1360 C CA . LYS B 1 74 ? 39.657 57.310 45.976 1.00 23.32 74 LYS B CA 1
ATOM 1361 C C . LYS B 1 74 ? 39.299 58.187 44.783 1.00 20.81 74 LYS B C 1
ATOM 1362 O O . LYS B 1 74 ? 38.152 58.199 44.338 1.00 20.50 74 LYS B O 1
ATOM 1368 N N . LYS B 1 75 ? 40.288 58.915 44.251 1.00 22.58 75 LYS B N 1
ATOM 1369 C CA . LYS B 1 75 ? 40.014 59.791 43.107 1.00 22.20 75 LYS B CA 1
ATOM 1370 C C . LYS B 1 75 ? 39.646 58.988 41.868 1.00 22.33 75 LYS B C 1
ATOM 1371 O O . LYS B 1 75 ? 38.728 59.361 41.134 1.00 21.59 75 LYS B O 1
ATOM 1377 N N . LEU B 1 76 ? 40.351 57.883 41.627 1.00 21.48 76 LEU B N 1
ATOM 1378 C CA . LEU B 1 76 ? 39.993 57.033 40.498 1.00 19.00 76 LEU B CA 1
ATOM 1379 C C . LEU B 1 76 ? 38.602 56.446 40.662 1.00 19.11 76 LEU B C 1
ATOM 1380 O O . LEU B 1 76 ? 37.821 56.404 39.706 1.00 21.44 76 LEU B O 1
ATOM 1385 N N . SER B 1 77 ? 38.262 55.981 41.869 1.00 20.00 77 SER B N 1
ATOM 1386 C CA . SER B 1 77 ? 36.938 55.422 42.070 1.00 20.05 77 SER B CA 1
ATOM 1387 C C . SER B 1 77 ? 35.852 56.464 41.818 1.00 21.59 77 SER B C 1
ATOM 1388 O O . SER B 1 77 ? 34.844 56.182 41.164 1.00 21.51 77 SER B O 1
ATOM 1391 N N . ALA B 1 78 ? 36.051 57.686 42.319 1.00 21.98 78 ALA B N 1
ATOM 1392 C CA . ALA B 1 78 ? 35.038 58.724 42.120 1.00 22.72 78 ALA B CA 1
ATOM 1393 C C . ALA B 1 78 ? 34.842 59.032 40.640 1.00 22.22 78 ALA B C 1
ATOM 1394 O O . ALA B 1 78 ? 33.709 59.091 40.145 1.00 21.47 78 ALA B O 1
ATOM 1396 N N . ALA B 1 79 ? 35.953 59.214 39.918 1.00 23.09 79 ALA B N 1
ATOM 1397 C CA . ALA B 1 79 ? 35.893 59.613 38.518 1.00 21.49 79 ALA B CA 1
ATOM 1398 C C . ALA B 1 79 ? 35.323 58.501 37.640 1.00 20.62 79 ALA B C 1
ATOM 1399 O O . ALA B 1 79 ? 34.486 58.752 36.766 1.00 23.19 79 ALA B O 1
ATOM 1401 N N . VAL B 1 80 ? 35.813 57.274 37.810 1.00 20.30 80 VAL B N 1
ATOM 1402 C CA . VAL B 1 80 ? 35.291 56.185 36.990 1.00 19.85 80 VAL B CA 1
ATOM 1403 C C . VAL B 1 80 ? 33.839 55.911 37.329 1.00 20.26 80 VAL B C 1
ATOM 1404 O O . VAL B 1 80 ? 33.018 55.643 36.452 1.00 20.91 80 VAL B O 1
ATOM 1408 N N A SER B 1 81 ? 33.485 55.988 38.614 0.62 20.52 81 SER B N 1
ATOM 1409 N N B SER B 1 81 ? 33.486 55.982 38.616 0.38 20.53 81 SER B N 1
ATOM 1410 C CA A SER B 1 81 ? 32.093 55.750 38.963 0.62 20.01 81 SER B CA 1
ATOM 1411 C CA B SER B 1 81 ? 32.090 55.772 38.985 0.38 20.05 81 SER B CA 1
ATOM 1412 C C A SER B 1 81 ? 31.172 56.803 38.352 0.62 20.58 81 SER B C 1
ATOM 1413 C C B SER B 1 81 ? 31.185 56.798 38.318 0.38 20.61 81 SER B C 1
ATOM 1414 O O A SER B 1 81 ? 30.031 56.495 37.999 0.62 20.81 81 SER B O 1
ATOM 1415 O O B SER B 1 81 ? 30.068 56.475 37.902 0.38 20.82 81 SER B O 1
ATOM 1420 N N . ALA B 1 82 ? 31.660 58.042 38.196 1.00 22.61 82 ALA B N 1
ATOM 1421 C CA . ALA B 1 82 ? 30.843 59.083 37.564 1.00 23.39 82 ALA B CA 1
ATOM 1422 C C . ALA B 1 82 ? 30.581 58.775 36.087 1.00 21.94 82 ALA B C 1
ATOM 1423 O O . ALA B 1 82 ? 29.483 59.031 35.568 1.00 23.79 82 ALA B O 1
ATOM 1425 N N . ILE B 1 83 ? 31.582 58.229 35.396 1.00 21.57 83 ILE B N 1
ATOM 1426 C CA . ILE B 1 83 ? 31.392 57.819 34.003 1.00 20.34 83 ILE B CA 1
ATOM 1427 C C . ILE B 1 83 ? 30.309 56.752 33.913 1.00 20.47 83 ILE B C 1
ATOM 1428 O O . ILE B 1 83 ? 29.407 56.817 33.079 1.00 21.11 83 ILE B O 1
ATOM 1433 N N . LEU B 1 84 ? 30.374 55.756 34.793 1.00 19.80 84 LEU B N 1
ATOM 1434 C CA . LEU B 1 84 ? 29.418 54.669 34.700 1.00 20.21 84 LEU B CA 1
ATOM 1435 C C . LEU B 1 84 ? 28.012 55.131 35.074 1.00 19.37 84 LEU B C 1
ATOM 1436 O O . LEU B 1 84 ? 27.029 54.656 34.506 1.00 20.55 84 LEU B O 1
ATOM 1441 N N . GLU B 1 85 ? 27.896 56.049 36.047 1.00 21.03 85 GLU B N 1
ATOM 1442 C CA . GLU B 1 85 ? 26.574 56.573 36.386 1.00 21.29 85 GLU B CA 1
ATOM 1443 C C . GLU B 1 85 ? 25.971 57.337 35.218 1.00 22.75 85 GLU B C 1
ATOM 1444 O O . GLU B 1 85 ? 24.812 57.134 34.862 1.00 23.24 85 GLU B O 1
ATOM 1450 N N . THR B 1 86 ? 26.757 58.228 34.613 1.00 23.47 86 THR B N 1
ATOM 1451 C CA . THR B 1 86 ? 26.208 59.094 33.569 1.00 23.95 86 THR B CA 1
ATOM 1452 C C . THR B 1 86 ? 26.007 58.358 32.249 1.00 24.85 86 THR B C 1
ATOM 1453 O O . THR B 1 86 ? 25.050 58.644 31.521 1.00 29.22 86 THR B O 1
ATOM 1457 N N . LYS B 1 87 ? 26.898 57.417 31.906 1.00 23.16 87 LYS B N 1
ATOM 1458 C CA . LYS B 1 87 ? 26.834 56.788 30.591 1.00 25.61 87 LYS B CA 1
ATOM 1459 C C . LYS B 1 87 ? 26.110 55.450 30.575 1.00 23.39 87 LYS B C 1
ATOM 1460 O O . LYS B 1 87 ? 25.574 55.062 29.528 1.00 26.32 87 LYS B O 1
ATOM 1466 N N . LEU B 1 88 ? 26.075 54.735 31.703 1.00 23.39 88 LEU B N 1
ATOM 1467 C CA . LEU B 1 88 ? 25.431 53.434 31.775 1.00 23.84 88 LEU B CA 1
ATOM 1468 C C . LEU B 1 88 ? 24.307 53.355 32.792 1.00 23.15 88 LEU B C 1
ATOM 1469 O O . LEU B 1 88 ? 23.663 52.306 32.885 1.00 23.47 88 LEU B O 1
ATOM 1474 N N . SER B 1 89 ? 24.067 54.415 33.571 1.00 24.34 89 SER B N 1
ATOM 1475 C CA . SER B 1 89 ? 23.102 54.384 34.660 1.00 25.05 89 SER B CA 1
ATOM 1476 C C . SER B 1 89 ? 23.431 53.307 35.685 1.00 21.79 89 SER B C 1
ATOM 1477 O O . SER B 1 89 ? 22.528 52.702 36.261 1.00 23.99 89 SER B O 1
ATOM 1480 N N . VAL B 1 90 ? 24.716 53.048 35.909 1.00 21.12 90 VAL B N 1
ATOM 1481 C CA . VAL B 1 90 ? 25.153 52.151 36.975 1.00 20.31 90 VAL B CA 1
ATOM 1482 C C . VAL B 1 90 ? 25.377 53.007 38.222 1.00 18.41 90 VAL B C 1
ATOM 1483 O O . VAL B 1 90 ? 26.281 53.852 38.217 1.00 19.11 90 VAL B O 1
ATOM 1487 N N . PRO B 1 91 ? 24.583 52.839 39.285 1.00 19.68 91 PRO B N 1
ATOM 1488 C CA . PRO B 1 91 ? 24.818 53.627 40.496 1.00 18.38 91 PRO B CA 1
ATOM 1489 C C . PRO B 1 91 ? 26.178 53.299 41.088 1.00 19.49 91 PRO B C 1
ATOM 1490 O O . PRO B 1 91 ? 26.620 52.142 41.086 1.00 20.33 91 PRO B O 1
ATOM 1494 N N . LYS B 1 92 ? 26.846 54.318 41.613 1.00 19.49 92 LYS B N 1
ATOM 1495 C CA . LYS B 1 92 ? 28.142 54.072 42.232 1.00 20.18 92 LYS B CA 1
ATOM 1496 C C . LYS B 1 92 ? 28.040 53.105 43.418 1.00 20.48 92 LYS B C 1
ATOM 1497 O O . LYS B 1 92 ? 29.005 52.396 43.720 1.00 18.14 92 LYS B O 1
ATOM 1503 N N . SER B 1 93 ? 26.890 53.050 44.094 1.00 19.78 93 SER B N 1
ATOM 1504 C CA . SER B 1 93 ? 26.695 52.074 45.166 1.00 19.39 93 SER B CA 1
ATOM 1505 C C . SER B 1 93 ? 26.583 50.630 44.666 1.00 18.05 93 SER B C 1
ATOM 1506 O O . SER B 1 93 ? 26.496 49.708 45.484 1.00 19.01 93 SER B O 1
ATOM 1509 N N . ARG B 1 94 ? 26.627 50.401 43.356 1.00 17.23 94 ARG B N 1
ATOM 1510 C CA . ARG B 1 94 ? 26.600 49.070 42.757 1.00 17.11 94 ARG B CA 1
ATOM 1511 C C . ARG B 1 94 ? 27.822 48.858 41.874 1.00 16.56 94 ARG B C 1
ATOM 1512 O O . ARG B 1 94 ? 27.779 48.076 40.923 1.00 17.72 94 ARG B O 1
ATOM 1520 N N . PHE B 1 95 ? 28.920 49.543 42.182 1.00 15.87 95 PHE B N 1
ATOM 1521 C CA . PHE B 1 95 ? 30.153 49.443 41.402 1.00 17.04 95 PHE B CA 1
ATOM 1522 C C . PHE B 1 95 ? 31.281 49.166 42.379 1.00 17.88 95 PHE B C 1
ATOM 1523 O O . PHE B 1 95 ? 31.565 49.998 43.246 1.00 17.84 95 PHE B O 1
ATOM 1531 N N . PHE B 1 96 ? 31.911 47.996 42.246 1.00 14.91 96 PHE B N 1
ATOM 1532 C CA . PHE B 1 96 ? 33.136 47.661 42.962 1.00 13.81 96 PHE B CA 1
ATOM 1533 C C . PHE B 1 96 ? 34.334 47.765 42.015 1.00 13.77 96 PHE B C 1
ATOM 1534 O O . PHE B 1 96 ? 34.263 47.340 40.852 1.00 14.78 96 PHE B O 1
ATOM 1542 N N . LEU B 1 97 ? 35.448 48.294 42.508 1.00 15.51 97 LEU B N 1
ATOM 1543 C CA . LEU B 1 97 ? 36.638 48.510 41.675 1.00 14.94 97 LEU B CA 1
ATOM 1544 C C . LEU B 1 97 ? 37.867 48.062 42.468 1.00 15.95 97 LEU B C 1
ATOM 1545 O O . LEU B 1 97 ? 38.302 48.739 43.411 1.00 16.45 97 LEU B O 1
ATOM 1550 N N . LYS B 1 98 ? 38.433 46.916 42.111 1.00 15.42 98 LYS B N 1
ATOM 1551 C CA . LYS B 1 98 ? 39.607 46.409 42.800 1.00 14.61 98 LYS B CA 1
ATOM 1552 C C . LYS B 1 98 ? 40.861 47.033 42.204 1.00 15.36 98 LYS B C 1
ATOM 1553 O O . LYS B 1 98 ? 41.060 46.972 40.994 1.00 16.13 98 LYS B O 1
ATOM 1559 N N . PHE B 1 99 ? 41.718 47.602 43.032 1.00 14.36 99 PHE B N 1
ATOM 1560 C CA . PHE B 1 99 ? 42.971 48.208 42.605 1.00 15.05 99 PHE B CA 1
ATOM 1561 C C . PHE B 1 99 ? 44.110 47.248 42.902 1.00 16.62 99 PHE B C 1
ATOM 1562 O O . PHE B 1 99 ? 44.210 46.716 44.015 1.00 16.53 99 PHE B O 1
ATOM 1570 N N . TYR B 1 100 ? 45.027 47.072 41.945 1.00 16.64 100 TYR B N 1
ATOM 1571 C CA . TYR B 1 100 ? 46.171 46.187 42.139 1.00 15.56 100 TYR B CA 1
ATOM 1572 C C . TYR B 1 100 ? 47.450 46.905 41.718 1.00 17.94 100 TYR B C 1
ATOM 1573 O O . TYR B 1 100 ? 47.553 47.339 40.561 1.00 17.73 100 TYR B O 1
ATOM 1582 N N . ASP B 1 101 ? 48.426 46.971 42.608 1.00 18.60 101 ASP B N 1
ATOM 1583 C CA . ASP B 1 101 ? 49.742 47.537 42.313 1.00 20.22 101 ASP B CA 1
ATOM 1584 C C . ASP B 1 101 ? 50.695 46.392 42.001 1.00 28.00 101 ASP B C 1
ATOM 1585 O O . ASP B 1 101 ? 50.860 45.475 42.815 1.00 31.07 101 ASP B O 1
ATOM 1590 N N . THR B 1 102 ? 51.355 46.465 40.847 1.00 22.22 102 THR B N 1
ATOM 1591 C CA . THR B 1 102 ? 52.201 45.386 40.369 1.00 22.67 102 THR B CA 1
ATOM 1592 C C . THR B 1 102 ? 53.643 45.869 40.256 1.00 22.70 102 THR B C 1
ATOM 1593 O O . THR B 1 102 ? 53.903 47.055 40.038 1.00 24.50 102 THR B O 1
ATOM 1597 N N . LYS B 1 103 ? 54.580 44.941 40.424 1.00 22.77 103 LYS B N 1
ATOM 1598 C CA . LYS B 1 103 ? 55.967 45.181 40.053 1.00 23.68 103 LYS B CA 1
ATOM 1599 C C . LYS B 1 103 ? 56.108 45.092 38.544 1.00 22.58 103 LYS B C 1
ATOM 1600 O O . LYS B 1 103 ? 55.378 44.353 37.877 1.00 21.69 103 LYS B O 1
ATOM 1604 N N . GLY B 1 104 ? 57.070 45.849 38.010 1.00 24.81 104 GLY B N 1
ATOM 1605 C CA . GLY B 1 104 ? 57.318 45.818 36.574 1.00 25.58 104 GLY B CA 1
ATOM 1606 C C . GLY B 1 104 ? 57.720 44.452 36.038 1.00 22.94 104 GLY B C 1
ATOM 1607 O O . GLY B 1 104 ? 57.357 44.096 34.913 1.00 22.91 104 GLY B O 1
ATOM 1608 N N . SER B 1 105 ? 58.470 43.670 36.820 1.00 21.09 105 SER B N 1
ATOM 1609 C CA . SER B 1 105 ? 58.819 42.312 36.409 1.00 19.71 105 SER B CA 1
ATOM 1610 C C . SER B 1 105 ? 57.606 41.395 36.325 1.00 20.37 105 SER B C 1
ATOM 1611 O O . SER B 1 105 ? 57.705 40.300 35.751 1.00 19.68 105 SER B O 1
ATOM 1614 N N . PHE B 1 106 ? 56.471 41.815 36.882 1.00 16.41 106 PHE B N 1
ATOM 1615 C CA . PHE B 1 106 ? 55.239 41.043 36.858 1.00 16.76 106 PHE B CA 1
ATOM 1616 C C . PHE B 1 106 ? 54.196 41.690 35.962 1.00 17.39 106 PHE B C 1
ATOM 1617 O O . PHE B 1 106 ? 52.992 41.409 36.092 1.00 18.48 106 PHE B O 1
ATOM 1625 N N . PHE B 1 107 ? 54.639 42.497 35.001 1.00 18.97 107 PHE B N 1
ATOM 1626 C CA . PHE B 1 107 ? 53.739 43.102 34.023 1.00 17.29 107 PHE B CA 1
ATOM 1627 C C . PHE B 1 107 ? 54.368 43.043 32.641 1.00 20.14 107 PHE B C 1
ATOM 1628 O O . PHE B 1 107 ? 55.411 43.676 32.394 1.00 23.44 107 PHE B O 1
ATOM 1636 N N . GLY B 1 108 ? 53.776 42.247 31.756 1.00 19.31 108 GLY B N 1
ATOM 1637 C CA . GLY B 1 108 ? 54.311 42.066 30.420 1.00 19.61 108 GLY B CA 1
ATOM 1638 C C . GLY B 1 108 ? 53.765 43.084 29.431 1.00 18.43 108 GLY B C 1
ATOM 1639 O O . GLY B 1 108 ? 52.597 43.479 29.491 1.00 18.14 108 GLY B O 1
ATOM 1640 N N . TRP B 1 109 ? 54.636 43.500 28.508 1.00 19.17 109 TRP B N 1
ATOM 1641 C CA . TRP B 1 109 ? 54.262 44.432 27.446 1.00 20.31 109 TRP B CA 1
ATOM 1642 C C . TRP B 1 109 ? 55.330 44.325 26.364 1.00 21.57 109 TRP B C 1
ATOM 1643 O O . TRP B 1 109 ? 56.503 44.145 26.683 1.00 22.35 109 TRP B O 1
ATOM 1654 N N . ASN B 1 110 ? 54.927 44.413 25.092 1.00 19.43 110 ASN B N 1
ATOM 1655 C CA . ASN B 1 110 ? 55.885 44.455 23.973 1.00 20.98 110 ASN B CA 1
ATOM 1656 C C . ASN B 1 110 ? 56.761 43.203 23.915 1.00 22.05 110 ASN B C 1
ATOM 1657 O O . ASN B 1 110 ? 57.921 43.263 23.496 1.00 25.50 110 ASN B O 1
ATOM 1662 N N . GLY B 1 111 ? 56.221 42.059 24.322 1.00 19.95 111 GLY B N 1
ATOM 1663 C CA . GLY B 1 111 ? 56.944 40.810 24.291 1.00 20.62 111 GLY B CA 1
ATOM 1664 C C . GLY B 1 111 ? 57.971 40.637 25.385 1.00 21.54 111 GLY B C 1
ATOM 1665 O O . GLY B 1 111 ? 58.768 39.701 25.308 1.00 23.16 111 GLY B O 1
ATOM 1666 N N . ALA B 1 112 ? 57.982 41.503 26.390 1.00 21.74 112 ALA B N 1
ATOM 1667 C CA . ALA B 1 112 ? 58.931 41.395 27.500 1.00 22.29 112 ALA B CA 1
ATOM 1668 C C . ALA B 1 112 ? 58.183 41.836 28.750 1.00 23.68 112 ALA B C 1
ATOM 1669 O O . ALA B 1 112 ? 56.950 41.805 28.782 1.00 24.82 112 ALA B O 1
ATOM 1671 N N . THR B 1 113 ? 58.901 42.220 29.802 1.00 23.25 113 THR B N 1
ATOM 1672 C CA . THR B 1 113 ? 58.264 42.833 30.963 1.00 22.53 113 THR B CA 1
ATOM 1673 C C . THR B 1 113 ? 58.681 44.289 31.056 1.00 26.63 113 THR B C 1
ATOM 1674 O O . THR B 1 113 ? 59.561 44.751 30.325 1.00 24.74 113 THR B O 1
ATOM 1678 N N . LEU B 1 114 ? 58.045 45.005 31.983 1.00 25.46 114 LEU B N 1
ATOM 1679 C CA . LEU B 1 114 ? 58.341 46.413 32.209 1.00 26.80 114 LEU B CA 1
ATOM 1680 C C . LEU B 1 114 ? 59.536 46.640 33.137 1.00 35.33 114 LEU B C 1
ATOM 1681 O O . LEU B 1 114 ? 59.801 47.784 33.525 1.00 36.70 114 LEU B O 1
ATOM 1686 N N . LEU B 1 115 ? 60.264 45.585 33.489 1.00 30.93 115 LEU B N 1
ATOM 1687 C CA . LEU B 1 115 ? 61.538 45.741 34.172 1.00 33.57 115 LEU B CA 1
ATOM 1688 C C . LEU B 1 115 ? 62.507 46.457 33.233 1.00 39.22 115 LEU B C 1
ATOM 1689 O O . LEU B 1 115 ? 63.597 46.865 33.645 1.00 40.63 115 LEU B O 1
ATOM 1694 N N . PRO C 1 1 ? 32.438 41.341 49.064 1.00 16.12 1 PRO C N 1
ATOM 1695 C CA . PRO C 1 1 ? 33.326 40.567 48.187 1.00 16.54 1 PRO C CA 1
ATOM 1696 C C . PRO C 1 1 ? 32.766 40.449 46.805 1.00 13.79 1 PRO C C 1
ATOM 1697 O O . PRO C 1 1 ? 31.600 40.716 46.606 1.00 14.51 1 PRO C O 1
ATOM 1701 N N . CYS C 1 2 ? 33.608 40.027 45.859 1.00 13.89 2 CYS C N 1
ATOM 1702 C CA . CYS C 1 2 ? 33.181 39.777 44.497 1.00 13.69 2 CYS C CA 1
ATOM 1703 C C . CYS C 1 2 ? 33.688 38.412 44.076 1.00 12.49 2 CYS C C 1
ATOM 1704 O O . CYS C 1 2 ? 34.892 38.144 44.167 1.00 13.36 2 CYS C O 1
ATOM 1707 N N . LEU C 1 3 ? 32.781 37.579 43.582 1.00 12.88 3 LEU C N 1
ATOM 1708 C CA . LEU C 1 3 ? 33.119 36.325 42.917 1.00 13.02 3 LEU C CA 1
ATOM 1709 C C . LEU C 1 3 ? 32.888 36.513 41.426 1.00 12.82 3 LEU C C 1
ATOM 1710 O O . LEU C 1 3 ? 31.758 36.793 41.004 1.00 13.63 3 LEU C O 1
ATOM 1715 N N . ASN C 1 4 ? 33.958 36.412 40.649 1.00 12.96 4 ASN C N 1
ATOM 1716 C CA . ASN C 1 4 ? 33.951 36.745 39.235 1.00 12.98 4 ASN C CA 1
ATOM 1717 C C . ASN C 1 4 ? 34.312 35.486 38.461 1.00 15.43 4 ASN C C 1
ATOM 1718 O O . ASN C 1 4 ? 35.425 34.969 38.610 1.00 14.97 4 ASN C O 1
ATOM 1723 N N . LEU C 1 5 ? 33.380 34.997 37.648 1.00 14.61 5 LEU C N 1
ATOM 1724 C CA . LEU C 1 5 ? 33.473 33.669 37.051 1.00 14.70 5 LEU C CA 1
ATOM 1725 C C . LEU C 1 5 ? 33.352 33.739 35.533 1.00 15.02 5 LEU C C 1
ATOM 1726 O O . LEU C 1 5 ? 32.596 34.553 34.992 1.00 14.98 5 LEU C O 1
ATOM 1731 N N . SER C 1 6 ? 34.093 32.877 34.852 1.00 14.55 6 SER C N 1
ATOM 1732 C CA . SER C 1 6 ? 33.967 32.640 33.417 1.00 14.85 6 SER C CA 1
ATOM 1733 C C . SER C 1 6 ? 33.820 31.149 33.164 1.00 14.95 6 SER C C 1
ATOM 1734 O O . SER C 1 6 ? 34.467 30.337 33.826 1.00 15.25 6 SER C O 1
ATOM 1737 N N . THR C 1 7 ? 33.004 30.788 32.166 1.00 14.88 7 THR C N 1
ATOM 1738 C CA . THR C 1 7 ? 32.843 29.386 31.799 1.00 13.92 7 THR C CA 1
ATOM 1739 C C . THR C 1 7 ? 32.637 29.280 30.295 1.00 14.10 7 THR C C 1
ATOM 1740 O O . THR C 1 7 ? 32.199 30.230 29.644 1.00 14.85 7 THR C O 1
ATOM 1744 N N . ASN C 1 8 ? 33.013 28.122 29.749 1.00 14.76 8 ASN C N 1
ATOM 1745 C CA . ASN C 1 8 ? 32.681 27.821 28.359 1.00 14.88 8 ASN C CA 1
ATOM 1746 C C . ASN C 1 8 ? 31.256 27.312 28.170 1.00 16.50 8 ASN C C 1
ATOM 1747 O O . ASN C 1 8 ? 30.823 27.186 27.007 1.00 18.37 8 ASN C O 1
ATOM 1752 N N . VAL C 1 9 ? 30.521 27.050 29.251 1.00 15.67 9 VAL C N 1
ATOM 1753 C CA . VAL C 1 9 ? 29.143 26.569 29.107 1.00 16.85 9 VAL C CA 1
ATOM 1754 C C . VAL C 1 9 ? 28.258 27.700 28.614 1.00 17.57 9 VAL C C 1
ATOM 1755 O O . VAL C 1 9 ? 28.436 28.867 28.985 1.00 17.02 9 VAL C O 1
ATOM 1759 N N . ASN C 1 10 ? 27.251 27.353 27.782 1.00 18.19 10 ASN C N 1
ATOM 1760 C CA . ASN C 1 10 ? 26.344 28.352 27.225 1.00 19.63 10 ASN C CA 1
ATOM 1761 C C . ASN C 1 10 ? 25.230 28.686 28.215 1.00 18.92 10 ASN C C 1
ATOM 1762 O O . ASN C 1 10 ? 24.405 27.825 28.564 1.00 23.32 10 ASN C O 1
ATOM 1767 N N . LEU C 1 11 ? 25.183 29.941 28.655 1.00 18.72 11 LEU C N 1
ATOM 1768 C CA . LEU C 1 11 ? 24.171 30.316 29.645 1.00 17.84 11 LEU C CA 1
ATOM 1769 C C . LEU C 1 11 ? 22.793 30.506 29.032 1.00 21.61 11 LEU C C 1
ATOM 1770 O O . LEU C 1 11 ? 21.837 30.679 29.786 1.00 19.92 11 LEU C O 1
ATOM 1775 N N . ASP C 1 12 ? 22.668 30.484 27.706 1.00 20.87 12 ASP C N 1
ATOM 1776 C CA . ASP C 1 12 ? 21.324 30.511 27.120 1.00 20.68 12 ASP C CA 1
ATOM 1777 C C . ASP C 1 12 ? 20.514 29.308 27.557 1.00 20.79 12 ASP C C 1
ATOM 1778 O O . ASP C 1 12 ? 19.274 29.387 27.600 1.00 21.01 12 ASP C O 1
ATOM 1783 N N . GLY C 1 13 ? 21.195 28.231 27.948 1.00 22.67 13 GLY C N 1
ATOM 1784 C CA . GLY C 1 13 ? 20.617 26.963 28.305 1.00 20.94 13 GLY C CA 1
ATOM 1785 C C . GLY C 1 13 ? 20.457 26.709 29.784 1.00 21.76 13 GLY C C 1
ATOM 1786 O O . GLY C 1 13 ? 20.113 25.585 30.163 1.00 26.12 13 GLY C O 1
ATOM 1787 N N . VAL C 1 14 ? 20.701 27.698 30.640 1.00 19.19 14 VAL C N 1
ATOM 1788 C CA . VAL C 1 14 ? 20.564 27.505 32.077 1.00 19.36 14 VAL C CA 1
ATOM 1789 C C . VAL C 1 14 ? 19.899 28.719 32.705 1.00 17.16 14 VAL C C 1
ATOM 1790 O O . VAL C 1 14 ? 19.969 29.834 32.189 1.00 17.39 14 VAL C O 1
ATOM 1794 N N . ASP C 1 15 ? 19.263 28.489 33.849 1.00 18.22 15 ASP C N 1
ATOM 1795 C CA . ASP C 1 15 ? 18.721 29.577 34.659 1.00 18.27 15 ASP C CA 1
ATOM 1796 C C . ASP C 1 15 ? 19.886 30.260 35.363 1.00 16.61 15 ASP C C 1
ATOM 1797 O O . ASP C 1 15 ? 20.369 29.815 36.404 1.00 19.20 15 ASP C O 1
ATOM 1802 N N . THR C 1 16 ? 20.343 31.344 34.770 1.00 15.89 16 THR C N 1
ATOM 1803 C CA . THR C 1 16 ? 21.532 32.018 35.254 1.00 16.69 16 THR C CA 1
ATOM 1804 C C . THR C 1 16 ? 21.269 32.765 36.561 1.00 16.41 16 THR C C 1
ATOM 1805 O O . THR C 1 16 ? 22.168 32.860 37.416 1.00 14.90 16 THR C O 1
ATOM 1809 N N . SER C 1 17 ? 20.061 33.288 36.753 1.00 16.04 17 SER C N 1
ATOM 1810 C CA . SER C 1 17 ? 19.753 34.046 37.952 1.00 14.79 17 SER C CA 1
ATOM 1811 C C . SER C 1 17 ? 19.809 33.150 39.173 1.00 16.89 17 SER C C 1
ATOM 1812 O O . SER C 1 17 ? 20.200 33.595 40.264 1.00 16.08 17 SER C O 1
ATOM 1815 N N . SER C 1 18 ? 19.407 31.886 39.029 1.00 16.64 18 SER C N 1
ATOM 1816 C CA A SER C 1 18 ? 19.485 31.000 40.180 0.63 16.52 18 SER C CA 1
ATOM 1817 C CA B SER C 1 18 ? 19.485 30.947 40.142 0.37 16.57 18 SER C CA 1
ATOM 1818 C C . SER C 1 18 ? 20.928 30.714 40.561 1.00 15.66 18 SER C C 1
ATOM 1819 O O . SER C 1 18 ? 21.213 30.555 41.749 1.00 17.37 18 SER C O 1
ATOM 1824 N N . ILE C 1 19 ? 21.849 30.654 39.590 1.00 14.82 19 ILE C N 1
ATOM 1825 C CA . ILE C 1 19 ? 23.273 30.494 39.909 1.00 15.51 19 ILE C CA 1
ATOM 1826 C C . ILE C 1 19 ? 23.768 31.714 40.649 1.00 16.16 19 ILE C C 1
ATOM 1827 O O . ILE C 1 19 ? 24.429 31.599 41.688 1.00 14.69 19 ILE C O 1
ATOM 1832 N N . LEU C 1 20 ? 23.457 32.908 40.139 1.00 14.24 20 LEU C N 1
ATOM 1833 C CA . LEU C 1 20 ? 23.875 34.133 40.807 1.00 15.45 20 LEU C CA 1
ATOM 1834 C C . LEU C 1 20 ? 23.362 34.177 42.238 1.00 13.32 20 LEU C C 1
ATOM 1835 O O . LEU C 1 20 ? 24.106 34.519 43.167 1.00 14.49 20 LEU C O 1
ATOM 1840 N N . SER C 1 21 ? 22.091 33.824 42.441 1.00 14.61 21 SER C N 1
ATOM 1841 C CA A SER C 1 21 ? 21.486 33.945 43.763 0.60 14.60 21 SER C CA 1
ATOM 1842 C CA B SER C 1 21 ? 21.510 33.968 43.767 0.40 14.65 21 SER C CA 1
ATOM 1843 C C . SER C 1 21 ? 22.083 32.936 44.726 1.00 15.24 21 SER C C 1
ATOM 1844 O O . SER C 1 21 ? 22.391 33.263 45.890 1.00 15.31 21 SER C O 1
ATOM 1849 N N . GLU C 1 22 ? 22.284 31.706 44.264 1.00 14.83 22 GLU C N 1
ATOM 1850 C CA . GLU C 1 22 ? 22.848 30.691 45.148 1.00 15.32 22 GLU C CA 1
ATOM 1851 C C . GLU C 1 22 ? 24.310 31.014 45.481 1.00 13.93 22 GLU C C 1
ATOM 1852 O O . GLU C 1 22 ? 24.750 30.864 46.632 1.00 14.53 22 GLU C O 1
ATOM 1858 N N . ALA C 1 23 ? 25.079 31.484 44.499 1.00 13.46 23 ALA C N 1
ATOM 1859 C CA . ALA C 1 23 ? 26.455 31.885 44.769 1.00 13.75 23 ALA C CA 1
ATOM 1860 C C . ALA C 1 23 ? 26.503 33.069 45.733 1.00 12.78 23 ALA C C 1
ATOM 1861 O O . ALA C 1 23 ? 27.361 33.108 46.628 1.00 12.88 23 ALA C O 1
ATOM 1863 N N . SER C 1 24 ? 25.585 34.029 45.582 1.00 13.59 24 SER C N 1
ATOM 1864 C CA . SER C 1 24 ? 25.572 35.212 46.427 1.00 13.66 24 SER C CA 1
ATOM 1865 C C . SER C 1 24 ? 25.348 34.826 47.891 1.00 13.57 24 SER C C 1
ATOM 1866 O O . SER C 1 24 ? 26.084 35.264 48.796 1.00 14.35 24 SER C O 1
ATOM 1869 N N . SER C 1 25 ? 24.351 33.965 48.134 1.00 13.15 25 SER C N 1
ATOM 1870 C CA A SER C 1 25 ? 24.069 33.505 49.488 0.41 14.36 25 SER C CA 1
ATOM 1871 C CA B SER C 1 25 ? 24.054 33.480 49.479 0.59 14.34 25 SER C CA 1
ATOM 1872 C C . SER C 1 25 ? 25.217 32.679 50.038 1.00 14.69 25 SER C C 1
ATOM 1873 O O . SER C 1 25 ? 25.570 32.808 51.221 1.0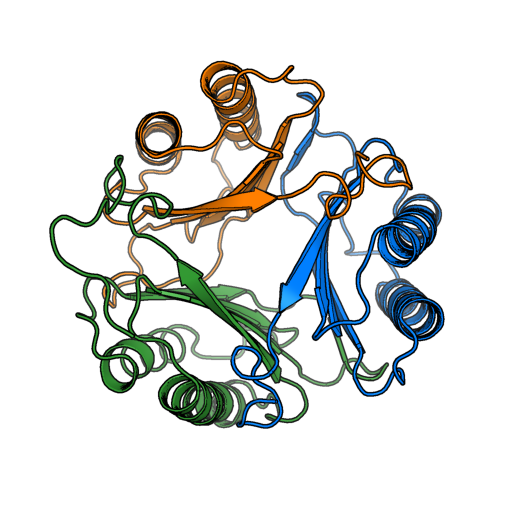0 15.29 25 SER C O 1
ATOM 1878 N N . THR C 1 26 ? 25.827 31.847 49.203 1.00 14.74 26 THR C N 1
ATOM 1879 C CA . THR C 1 26 ? 26.898 30.956 49.634 1.00 14.88 26 THR C CA 1
ATOM 1880 C C . THR C 1 26 ? 28.125 31.750 50.055 1.00 15.55 26 THR C C 1
ATOM 1881 O O . THR C 1 26 ? 28.726 31.488 51.121 1.00 14.58 26 THR C O 1
ATOM 1885 N N . VAL C 1 27 ? 28.494 32.755 49.272 1.00 14.01 27 VAL C N 1
ATOM 1886 C CA . VAL C 1 27 ? 29.643 33.587 49.624 1.00 14.03 27 VAL C CA 1
ATOM 1887 C C . VAL C 1 27 ? 29.357 34.371 50.895 1.00 14.41 27 VAL C C 1
ATOM 1888 O O . VAL C 1 27 ? 30.205 34.444 51.794 1.00 13.64 27 VAL C O 1
ATOM 1892 N N . ALA C 1 28 ? 28.156 34.949 51.004 1.00 13.53 28 ALA C N 1
ATOM 1893 C CA . ALA C 1 28 ? 27.797 35.675 52.228 1.00 13.46 28 ALA C CA 1
ATOM 1894 C C . ALA C 1 28 ? 27.918 34.786 53.454 1.00 14.34 28 ALA C C 1
ATOM 1895 O O . ALA C 1 28 ? 28.467 35.212 54.489 1.00 13.61 28 ALA C O 1
ATOM 1897 N N . LYS C 1 29 ? 27.416 33.546 53.360 1.00 13.84 29 LYS C N 1
ATOM 1898 C CA . LYS C 1 29 ? 27.340 32.708 54.550 1.00 14.33 29 LYS C CA 1
ATOM 1899 C C . LYS C 1 29 ? 28.695 32.138 54.922 1.00 13.61 29 LYS C C 1
ATOM 1900 O O . LYS C 1 29 ? 29.007 32.014 56.111 1.00 15.45 29 LYS C O 1
ATOM 1906 N N . ILE C 1 30 ? 29.540 31.807 53.950 1.00 13.82 30 ILE C N 1
ATOM 1907 C CA . ILE C 1 30 ? 30.790 31.127 54.269 1.00 13.86 30 ILE C CA 1
ATOM 1908 C C . ILE C 1 30 ? 31.851 32.125 54.702 1.00 15.12 30 ILE C C 1
ATOM 1909 O O . ILE C 1 30 ? 32.585 31.889 55.671 1.00 17.35 30 ILE C O 1
ATOM 1914 N N . ILE C 1 31 ? 31.991 33.243 53.996 1.00 13.45 31 ILE C N 1
ATOM 1915 C CA . ILE C 1 31 ? 32.900 34.269 54.489 1.00 14.02 31 ILE C CA 1
ATOM 1916 C C . ILE C 1 31 ? 32.327 34.903 55.731 1.00 15.13 31 ILE C C 1
ATOM 1917 O O . ILE C 1 31 ? 33.068 35.281 56.648 1.00 16.65 31 ILE C O 1
ATOM 1922 N N . 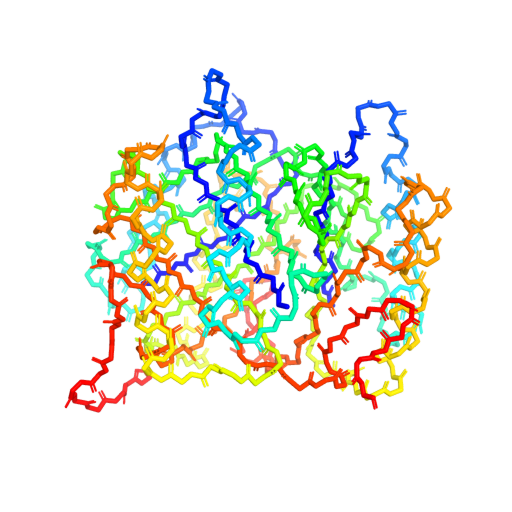GLY C 1 32 ? 31.003 35.054 55.776 1.00 13.80 32 GLY C N 1
ATOM 1923 C CA . GLY C 1 32 ? 30.387 35.886 56.793 1.00 14.20 32 GLY C CA 1
ATOM 1924 C C . GLY C 1 32 ? 30.476 37.342 56.381 1.00 14.77 32 GLY C C 1
ATOM 1925 O O . GLY C 1 32 ? 31.294 38.110 56.896 1.00 15.37 32 GLY C O 1
ATOM 1926 N N . LYS C 1 33 ? 29.676 37.719 55.390 1.00 13.58 33 LYS C N 1
ATOM 1927 C CA . LYS C 1 33 ? 29.645 39.084 54.897 1.00 14.62 33 LYS C CA 1
ATOM 1928 C C . LYS C 1 33 ? 28.186 39.438 54.686 1.00 13.36 33 LYS C C 1
ATOM 1929 O O . LYS C 1 33 ? 27.382 38.561 54.315 1.00 15.06 33 LYS C O 1
ATOM 1935 N N . PRO C 1 34 ? 27.791 40.692 54.909 1.00 14.10 34 PRO C N 1
ATOM 1936 C CA . PRO C 1 34 ? 26.413 41.060 54.563 1.00 14.54 34 PRO C CA 1
ATOM 1937 C C . PRO C 1 34 ? 26.192 40.816 53.081 1.00 14.43 34 PRO C C 1
ATOM 1938 O O . PRO C 1 34 ? 27.044 41.178 52.265 1.00 14.82 34 PRO C O 1
ATOM 1942 N N . GLU C 1 35 ? 25.040 40.247 52.727 1.00 13.82 35 GLU C N 1
ATOM 1943 C CA . GLU C 1 35 ? 24.794 40.034 51.302 1.00 15.03 35 GLU C CA 1
ATOM 1944 C C . GLU C 1 35 ? 24.683 41.346 50.550 1.00 15.88 35 GLU C C 1
ATOM 1945 O O . GLU C 1 35 ? 24.953 41.371 49.339 1.00 15.49 35 GLU C O 1
ATOM 1951 N N . ASN C 1 36 ? 24.382 42.451 51.232 1.00 15.25 36 ASN C N 1
ATOM 1952 C CA . ASN C 1 36 ? 24.375 43.756 50.576 1.00 17.97 36 ASN C CA 1
ATOM 1953 C C . ASN C 1 36 ? 25.714 44.071 49.924 1.00 17.89 36 ASN C C 1
ATOM 1954 O O . ASN C 1 36 ? 25.757 44.882 48.995 1.00 20.54 36 ASN C O 1
ATOM 1959 N N . TYR C 1 37 ? 26.795 43.453 50.385 1.00 14.65 37 TYR C N 1
ATOM 1960 C CA . TYR C 1 37 ? 28.124 43.732 49.865 1.00 15.62 37 TYR C CA 1
ATOM 1961 C C . TYR C 1 37 ? 28.667 42.605 49.004 1.00 15.36 37 TYR C C 1
ATOM 1962 O O . TYR C 1 37 ? 29.866 42.600 48.713 1.00 16.66 37 TYR C O 1
ATOM 1971 N N . VAL C 1 38 ? 27.826 41.673 48.578 1.00 13.12 38 VAL C N 1
ATOM 1972 C CA . VAL C 1 38 ? 28.285 40.543 47.775 1.00 13.50 38 VAL C CA 1
ATOM 1973 C C . VAL C 1 38 ? 27.921 40.780 46.319 1.00 13.25 38 VAL C C 1
ATOM 1974 O O . VAL C 1 38 ? 26.749 41.005 45.976 1.00 13.85 38 VAL C O 1
ATOM 1978 N N . MET C 1 39 ? 28.933 40.681 45.456 1.00 13.66 39 MET C N 1
ATOM 1979 C CA . MET C 1 39 ? 28.761 40.783 44.015 1.00 13.41 39 MET C CA 1
ATOM 1980 C C . MET C 1 39 ? 29.137 39.441 43.396 1.00 13.16 39 MET C C 1
ATOM 1981 O O . MET C 1 39 ? 30.162 38.853 43.754 1.00 13.15 39 MET C O 1
ATOM 1986 N N . ILE C 1 40 ? 28.330 38.963 42.452 1.00 13.23 40 ILE C N 1
ATOM 1987 C CA . ILE C 1 40 ? 28.641 37.775 41.665 1.00 13.21 40 ILE C CA 1
ATOM 1988 C C . ILE C 1 40 ? 28.588 38.178 40.203 1.00 13.85 40 ILE C C 1
ATOM 1989 O O . ILE C 1 40 ? 27.635 38.835 39.786 1.00 14.77 40 ILE C O 1
ATOM 1994 N N . VAL C 1 41 ? 29.605 37.795 39.436 1.00 13.39 41 VAL C N 1
ATOM 1995 C CA . VAL C 1 41 ? 29.694 38.041 37.993 1.00 13.13 41 VAL C CA 1
ATOM 1996 C C . VAL C 1 41 ? 29.865 36.690 37.308 1.00 13.71 41 VAL C C 1
ATOM 1997 O O . VAL C 1 41 ? 30.683 35.872 37.755 1.00 14.34 41 VAL C O 1
ATOM 2001 N N . LEU C 1 42 ? 29.114 36.438 36.235 1.00 13.93 42 LEU C N 1
ATOM 2002 C CA . LEU C 1 42 ? 29.220 35.157 35.546 1.00 14.13 42 LEU C CA 1
ATOM 2003 C C . LEU C 1 42 ? 29.153 35.362 34.039 1.00 14.19 42 LEU C C 1
ATOM 2004 O O . LEU C 1 42 ? 28.105 35.718 33.499 1.00 16.73 42 LEU C O 1
ATOM 2009 N N . LYS C 1 43 ? 30.259 35.091 33.350 1.00 14.55 43 LYS C N 1
ATOM 2010 C CA . LYS C 1 43 ? 30.348 35.173 31.896 1.00 15.49 43 LYS C CA 1
ATOM 2011 C C . LYS C 1 43 ? 30.344 33.761 31.341 1.00 15.97 43 LYS C C 1
ATOM 2012 O O . LYS C 1 43 ? 31.130 32.910 31.783 1.00 16.97 43 LYS C O 1
ATOM 2016 N N . GLY C 1 44 ? 29.563 33.520 30.293 1.00 16.21 44 GLY C N 1
ATOM 2017 C CA . GLY C 1 44 ? 29.503 32.212 29.686 1.00 16.02 44 GLY C CA 1
ATOM 2018 C C . GLY C 1 44 ? 29.902 32.224 28.221 1.00 14.40 44 GLY C C 1
ATOM 2019 O O . GLY C 1 44 ? 30.249 33.257 27.643 1.00 15.37 44 GLY C O 1
ATOM 2020 N N . SER C 1 45 ? 29.858 31.029 27.637 1.00 15.34 45 SER C N 1
ATOM 2021 C CA . SER C 1 45 ? 30.216 30.847 26.222 1.00 15.67 45 SER C CA 1
ATOM 2022 C C . SER C 1 45 ? 31.629 31.356 25.910 1.00 14.80 45 SER C C 1
ATOM 2023 O O . SER C 1 45 ? 31.895 31.830 24.803 1.00 17.24 45 SER C O 1
ATOM 2026 N N . VAL C 1 46 ? 32.531 31.275 26.887 1.00 14.86 46 VAL C N 1
ATOM 2027 C CA . VAL C 1 46 ? 33.892 31.776 26.740 1.00 14.92 46 VAL C CA 1
ATOM 2028 C C . VAL C 1 46 ? 34.762 30.611 26.284 1.00 14.40 46 VAL C C 1
ATOM 2029 O O . VAL C 1 46 ? 34.870 29.620 27.021 1.00 16.74 46 VAL C O 1
ATOM 2033 N N . PRO C 1 47 ? 35.449 30.716 25.151 1.00 14.27 47 PRO C N 1
ATOM 2034 C CA . PRO C 1 47 ? 36.442 29.685 24.773 1.00 15.52 47 PRO C CA 1
ATOM 2035 C C . PRO C 1 47 ? 37.437 29.397 25.891 1.00 14.69 47 PRO C C 1
ATOM 2036 O O . PRO C 1 47 ? 38.062 30.309 26.427 1.00 16.08 47 PRO C O 1
ATOM 2040 N N . MET C 1 48 ? 37.563 28.120 26.261 1.00 15.16 48 MET C N 1
ATOM 2041 C CA . MET C 1 48 ? 38.475 27.724 27.321 1.00 15.46 48 MET C CA 1
ATOM 2042 C C . MET C 1 48 ? 39.040 26.361 27.022 1.00 19.40 48 MET C C 1
ATOM 2043 O O . MET C 1 48 ? 38.385 25.509 26.419 1.00 21.42 48 MET C O 1
ATOM 2048 N N . SER C 1 49 ? 40.242 26.127 27.526 1.00 15.88 49 SER C N 1
ATOM 2049 C CA . SER C 1 49 ? 40.743 24.775 27.604 1.00 17.12 49 SER C CA 1
ATOM 2050 C C . SER C 1 49 ? 41.347 24.546 28.970 1.00 17.49 49 SER C C 1
ATOM 2051 O O . SER C 1 49 ? 41.861 25.467 29.609 1.00 16.97 49 SER C O 1
ATOM 2054 N N . PHE C 1 50 ? 41.201 23.324 29.439 1.00 17.50 50 PHE C N 1
ATOM 2055 C CA . PHE C 1 50 ? 41.821 22.916 30.681 1.00 18.79 50 PHE C CA 1
ATOM 2056 C C . PHE C 1 50 ? 42.411 21.548 30.460 1.00 20.09 50 PHE C C 1
ATOM 2057 O O . PHE C 1 50 ? 41.722 20.652 29.960 1.00 19.74 50 PHE C O 1
ATOM 2065 N N . GLY C 1 51 ? 43.696 21.418 30.784 1.00 18.94 51 GLY C N 1
ATOM 2066 C CA . GLY C 1 51 ? 44.375 20.169 30.517 1.00 21.21 51 GLY C CA 1
ATOM 2067 C C . GLY C 1 51 ? 44.389 19.828 29.050 1.00 24.05 51 GLY C C 1
ATOM 2068 O O . GLY C 1 51 ? 44.421 18.646 28.699 1.00 28.79 51 GLY C O 1
ATOM 2069 N N . GLY C 1 52 ? 44.326 20.832 28.177 1.00 19.74 52 GLY C N 1
ATOM 2070 C CA . GLY C 1 52 ? 44.351 20.594 26.744 1.00 21.38 52 GLY C CA 1
ATOM 2071 C C . GLY C 1 52 ? 43.030 20.192 26.111 1.00 22.92 52 GLY C C 1
ATOM 2072 O O . GLY C 1 52 ? 43.021 19.884 24.917 1.00 26.28 52 GLY C O 1
ATOM 2073 N N . THR C 1 53 ? 41.911 20.179 26.846 1.00 20.35 53 THR C N 1
ATOM 2074 C CA . THR C 1 53 ? 40.621 19.825 26.261 1.00 20.97 53 THR C CA 1
ATOM 2075 C C . THR C 1 53 ? 39.596 20.917 26.541 1.00 20.91 53 THR C C 1
ATOM 2076 O O . THR C 1 53 ? 39.754 21.725 27.462 1.00 19.22 53 THR C O 1
ATOM 2080 N N . GLU C 1 54 ? 38.525 20.929 25.740 1.00 19.68 54 GLU C N 1
ATOM 2081 C CA . GLU C 1 54 ? 37.494 21.960 25.816 1.00 19.10 54 GLU C CA 1
ATOM 2082 C C . GLU C 1 54 ? 36.185 21.477 26.438 1.00 18.06 54 GLU C C 1
ATOM 2083 O O . GLU C 1 54 ? 35.137 22.123 26.255 1.00 19.91 54 GLU C O 1
ATOM 2089 N N . ASP C 1 55 ? 36.234 20.394 27.217 1.00 19.04 55 ASP C N 1
ATOM 2090 C CA . ASP C 1 55 ? 35.077 19.991 28.012 1.00 20.96 55 ASP C CA 1
ATOM 2091 C C . ASP C 1 55 ? 34.728 21.106 29.004 1.00 19.65 55 ASP C C 1
ATOM 2092 O O . ASP C 1 55 ? 35.562 21.977 29.271 1.00 18.09 55 ASP C O 1
ATOM 2097 N N . PRO C 1 56 ? 33.512 21.102 29.554 1.00 18.65 56 PRO C N 1
ATOM 2098 C CA . PRO C 1 56 ? 33.110 22.173 30.475 1.00 18.25 56 PRO C CA 1
ATOM 2099 C C . PRO C 1 56 ? 34.176 22.451 31.527 1.00 16.53 56 PRO C C 1
ATOM 2100 O O . PRO C 1 56 ? 34.727 21.534 32.141 1.00 18.21 56 PRO C O 1
ATOM 2104 N N . ALA C 1 57 ? 34.404 23.743 31.759 1.00 16.06 57 ALA C N 1
ATOM 2105 C CA . ALA C 1 57 ? 35.433 24.232 32.663 1.00 16.51 57 ALA C CA 1
ATOM 2106 C C . ALA C 1 57 ? 34.983 25.596 33.179 1.00 14.93 57 ALA C C 1
ATOM 2107 O O . ALA C 1 57 ? 34.056 26.220 32.649 1.00 15.76 57 ALA C O 1
ATOM 2109 N N . ALA C 1 58 ? 35.664 26.079 34.224 1.00 15.22 58 ALA C N 1
ATOM 2110 C CA . ALA C 1 58 ? 35.373 27.417 34.719 1.00 15.04 58 ALA C CA 1
ATOM 2111 C C . ALA C 1 58 ? 36.604 27.976 35.403 1.00 14.36 58 ALA C C 1
ATOM 2112 O O . ALA C 1 58 ? 37.435 27.239 35.959 1.00 14.83 58 ALA C O 1
ATOM 2114 N N . TYR C 1 59 ? 36.720 29.297 35.350 1.00 13.16 59 TYR C N 1
ATOM 2115 C CA . TYR C 1 59 ? 37.784 30.024 36.044 1.00 14.23 59 TYR C CA 1
ATOM 2116 C C . TYR C 1 59 ? 37.132 31.123 36.865 1.00 13.91 59 TYR C C 1
ATOM 2117 O O . TYR C 1 59 ? 36.267 31.854 36.359 1.00 15.89 59 TYR C O 1
ATOM 2126 N N . GLY C 1 60 ? 37.520 31.261 38.126 1.00 14.51 60 GLY C N 1
ATOM 2127 C CA . GLY C 1 60 ? 36.949 32.286 38.973 1.00 16.84 60 GLY C CA 1
ATOM 2128 C C . GLY C 1 60 ? 38.022 33.002 39.771 1.00 14.09 60 GLY C C 1
ATOM 2129 O O . GLY C 1 60 ? 39.118 32.493 39.984 1.00 13.93 60 GLY C O 1
ATOM 2130 N N . GLU C 1 61 ? 37.665 34.197 40.242 1.00 13.79 61 GLU C N 1
ATOM 2131 C CA . GLU C 1 61 ? 38.434 34.897 41.256 1.00 14.34 61 GLU C CA 1
ATOM 2132 C C . GLU C 1 61 ? 37.472 35.430 42.289 1.00 14.23 61 GLU C C 1
ATOM 2133 O O . GLU C 1 61 ? 36.390 35.917 41.957 1.00 15.02 61 GLU C O 1
ATOM 2139 N N . LEU C 1 62 ? 37.847 35.302 43.549 1.00 13.44 62 LEU C N 1
ATOM 2140 C CA . LEU C 1 62 ? 37.054 35.826 44.637 1.00 14.05 62 LEU C CA 1
ATOM 2141 C C . LEU C 1 62 ? 37.905 36.817 45.416 1.00 14.67 62 LEU C C 1
ATOM 2142 O O . LEU C 1 62 ? 38.930 36.428 46.001 1.00 16.78 62 LEU C O 1
ATOM 2147 N N . VAL C 1 63 ? 37.498 38.082 45.420 1.00 13.17 63 VAL C N 1
ATOM 2148 C CA . VAL C 1 63 ? 38.193 39.131 46.168 1.00 13.62 63 VAL C CA 1
ATOM 2149 C C . VAL C 1 63 ? 37.322 39.510 47.360 1.00 13.06 63 VAL C C 1
ATOM 2150 O O . VAL C 1 63 ? 36.108 39.667 47.220 1.00 14.04 63 VAL C O 1
ATOM 2154 N N . SER C 1 64 ? 37.948 39.698 48.518 1.00 13.62 64 SER C N 1
ATOM 2155 C CA . SER C 1 64 ? 37.193 40.104 49.702 1.00 14.12 64 SER C CA 1
ATOM 2156 C C . SER C 1 64 ? 38.053 41.020 50.555 1.00 15.02 64 SER C C 1
ATOM 2157 O O . SER C 1 64 ? 39.272 40.842 50.626 1.00 14.31 64 SER C O 1
ATOM 2160 N N . ILE C 1 65 ? 37.413 41.983 51.240 1.00 14.91 65 ILE C N 1
ATOM 2161 C CA . ILE C 1 65 ? 38.122 42.763 52.260 1.00 15.16 65 ILE C CA 1
ATOM 2162 C C . ILE C 1 65 ? 38.171 41.915 53.523 1.00 14.68 65 ILE C C 1
ATOM 2163 O O . ILE C 1 65 ? 37.205 41.900 54.313 1.00 15.13 65 ILE C O 1
ATOM 2168 N N . GLY C 1 66 ? 39.249 41.158 53.684 1.00 14.92 66 GLY C N 1
ATOM 2169 C CA . GLY C 1 66 ? 39.369 40.263 54.826 1.00 16.39 66 GLY C CA 1
ATOM 2170 C C . GLY C 1 66 ? 38.430 39.060 54.749 1.00 14.97 66 GLY C C 1
ATOM 2171 O O . GLY C 1 66 ? 37.726 38.811 53.762 1.00 16.28 66 GLY C O 1
ATOM 2172 N N . GLY C 1 67 ? 38.449 38.274 55.828 1.00 16.64 67 GLY C N 1
ATOM 2173 C CA . GLY C 1 67 ? 37.573 37.132 55.907 1.00 16.92 67 GLY C CA 1
ATOM 2174 C C . GLY C 1 67 ? 38.071 35.893 55.204 1.00 15.98 67 GLY C C 1
ATOM 2175 O O . GLY C 1 67 ? 37.355 34.875 55.214 1.00 17.38 67 GLY C O 1
ATOM 2176 N N . LEU C 1 68 ? 39.249 35.946 54.570 1.00 16.69 68 LEU C N 1
ATOM 2177 C CA . LEU C 1 68 ? 39.793 34.819 53.821 1.00 16.59 68 LEU C CA 1
ATOM 2178 C C . LEU C 1 68 ? 40.971 34.233 54.581 1.00 18.02 68 LEU C C 1
ATOM 2179 O O . LEU C 1 68 ? 41.811 34.968 55.116 1.00 20.21 68 LEU C O 1
ATOM 2184 N N . ASN C 1 69 ? 41.052 32.913 54.583 1.00 17.90 69 ASN C N 1
ATOM 2185 C CA . ASN C 1 69 ? 42.161 32.198 55.197 1.00 16.78 69 ASN C CA 1
ATOM 2186 C C . ASN C 1 69 ? 42.114 30.791 54.635 1.00 19.23 69 ASN C C 1
ATOM 2187 O O . ASN C 1 69 ? 41.218 30.449 53.866 1.00 18.24 69 ASN C O 1
ATOM 2192 N N . ALA C 1 70 ? 43.082 29.959 55.011 1.00 20.20 70 ALA C N 1
ATOM 2193 C CA . ALA C 1 70 ? 43.163 28.635 54.401 1.00 19.83 70 ALA C CA 1
ATOM 2194 C C . ALA C 1 70 ? 41.877 27.835 54.596 1.00 19.08 70 ALA C C 1
ATOM 2195 O O . ALA C 1 70 ? 41.426 27.129 53.679 1.00 20.27 70 ALA C O 1
ATOM 2197 N N . ASP C 1 71 ? 41.273 27.929 55.782 1.00 18.84 71 ASP C N 1
ATOM 2198 C CA . ASP C 1 71 ? 40.097 27.126 56.077 1.00 19.45 71 ASP C CA 1
ATOM 2199 C C . ASP C 1 71 ? 38.878 27.653 55.330 1.00 17.55 71 ASP C C 1
ATOM 2200 O O . ASP C 1 71 ? 38.109 26.886 54.738 1.00 19.02 71 ASP C O 1
ATOM 2202 N N . VAL C 1 72 ? 38.669 28.972 55.366 1.00 18.19 72 VAL C N 1
ATOM 2203 C CA . VAL C 1 72 ? 37.523 29.546 54.663 1.00 18.89 72 VAL C CA 1
ATOM 2204 C C . VAL C 1 72 ? 37.651 29.302 53.168 1.00 15.88 72 VAL C C 1
ATOM 2205 O O . VAL C 1 72 ? 36.665 29.000 52.483 1.00 15.58 72 VAL C O 1
ATOM 2209 N N . ASN C 1 73 ? 38.862 29.447 52.638 1.00 15.53 73 ASN C N 1
ATOM 2210 C CA . ASN C 1 73 ? 39.051 29.269 51.208 1.00 15.96 73 ASN C CA 1
ATOM 2211 C C . ASN C 1 73 ? 38.725 27.844 50.790 1.00 15.28 73 ASN C C 1
ATOM 2212 O O . ASN C 1 73 ? 38.137 27.625 49.733 1.00 16.11 73 ASN C O 1
ATOM 2217 N N . LYS C 1 74 ? 39.104 26.851 51.609 1.00 16.78 74 LYS C N 1
ATOM 2218 C CA . LYS C 1 74 ? 38.739 25.474 51.277 1.00 17.67 74 LYS C CA 1
ATOM 2219 C C . LYS C 1 74 ? 37.224 25.299 51.243 1.00 17.99 74 LYS C C 1
ATOM 2220 O O . LYS C 1 74 ? 36.677 24.682 50.317 1.00 17.76 74 LYS C O 1
ATOM 2226 N N . LYS C 1 75 ? 36.524 25.859 52.229 1.00 17.06 75 LYS C N 1
ATOM 2227 C CA . LYS C 1 75 ? 35.067 25.760 52.255 1.00 17.49 75 LYS C CA 1
ATOM 2228 C C . LYS C 1 75 ? 34.439 26.451 51.051 1.00 16.91 75 LYS C C 1
ATOM 2229 O O . LYS C 1 75 ? 33.462 25.948 50.484 1.00 17.20 75 LYS C O 1
ATOM 2233 N N . LEU C 1 76 ? 34.954 27.634 50.691 1.00 16.60 76 LEU C N 1
ATOM 2234 C CA . LEU C 1 76 ? 34.438 28.342 49.516 1.00 16.28 76 LEU C CA 1
ATOM 2235 C C . LEU C 1 76 ? 34.702 27.560 48.244 1.00 15.33 76 LEU C C 1
ATOM 2236 O O . LEU C 1 76 ? 33.832 27.468 47.383 1.00 15.61 76 LEU C O 1
ATOM 2241 N N . SER C 1 77 ? 35.909 27.022 48.093 1.00 14.56 77 SER C N 1
ATOM 2242 C CA . SER C 1 77 ? 36.193 26.169 46.941 1.00 15.40 77 SER C CA 1
ATOM 2243 C C . SER C 1 77 ? 35.197 25.017 46.839 1.00 16.83 77 SER C C 1
ATOM 2244 O O . SER C 1 77 ? 34.650 24.753 45.763 1.00 18.25 77 SER C O 1
ATOM 2247 N N . ALA C 1 78 ? 34.953 24.322 47.952 1.00 16.70 78 ALA C N 1
ATOM 2248 C CA . ALA C 1 78 ? 34.036 23.190 47.916 1.00 15.76 78 ALA C CA 1
ATOM 2249 C C . ALA C 1 78 ? 32.636 23.637 47.534 1.00 17.26 78 ALA C C 1
ATOM 2250 O O . ALA C 1 78 ? 31.991 23.022 46.677 1.00 17.63 78 ALA C O 1
ATOM 2252 N N . ALA C 1 79 ? 32.148 24.709 48.171 1.00 15.90 79 ALA C N 1
ATOM 2253 C CA . ALA C 1 79 ? 30.765 25.112 47.974 1.00 15.40 79 ALA C CA 1
ATOM 2254 C C . ALA C 1 79 ? 30.543 25.693 46.577 1.00 15.90 79 ALA C C 1
ATOM 2255 O O . ALA C 1 79 ? 29.527 25.398 45.921 1.00 16.04 79 ALA C O 1
ATOM 2257 N N . VAL C 1 80 ? 31.449 26.573 46.132 1.00 16.38 80 VAL C N 1
ATOM 2258 C CA . VAL C 1 80 ? 31.277 27.170 44.814 1.00 15.39 80 VAL C CA 1
ATOM 2259 C C . VAL C 1 80 ? 31.431 26.106 43.742 1.00 15.65 80 VAL C C 1
ATOM 2260 O O . VAL C 1 80 ? 30.647 26.071 42.779 1.00 15.92 80 VAL C O 1
ATOM 2264 N N . SER C 1 81 ? 32.396 25.183 43.914 1.00 16.29 81 SER C N 1
ATOM 2265 C CA . SER C 1 81 ? 32.537 24.118 42.925 1.00 15.83 81 SER C CA 1
ATOM 2266 C C . SER C 1 81 ? 31.276 23.271 42.856 1.00 16.26 81 SER C C 1
ATOM 2267 O O . SER C 1 81 ? 30.893 22.817 41.780 1.00 18.44 81 SER C O 1
ATOM 2270 N N . ALA C 1 82 ? 30.610 23.065 43.998 1.00 16.73 82 ALA C N 1
ATOM 2271 C CA . ALA C 1 82 ? 29.391 22.262 43.971 1.00 16.36 82 ALA C CA 1
ATOM 2272 C C . ALA C 1 82 ? 28.269 22.971 43.217 1.00 18.81 82 ALA C C 1
ATOM 2273 O O . ALA C 1 82 ? 27.480 22.327 42.513 1.00 18.21 82 ALA C O 1
ATOM 2275 N N . ILE C 1 83 ? 28.157 24.295 43.357 1.00 17.17 83 ILE C N 1
ATOM 2276 C CA . ILE C 1 83 ? 27.202 25.042 42.529 1.00 16.59 83 ILE C CA 1
ATOM 2277 C C . ILE C 1 83 ? 27.498 24.848 41.038 1.00 16.69 83 ILE C C 1
ATOM 2278 O O . ILE C 1 83 ? 26.587 24.655 40.226 1.00 17.44 83 ILE C O 1
ATOM 2283 N N . LEU C 1 84 ? 28.766 24.962 40.635 1.00 15.76 84 LEU C N 1
ATOM 2284 C CA . LEU C 1 84 ? 29.039 24.846 39.208 1.00 17.20 84 LEU C CA 1
ATOM 2285 C C . LEU C 1 84 ? 28.834 23.421 38.716 1.00 15.56 84 LEU C C 1
ATOM 2286 O O . LEU C 1 84 ? 28.429 23.219 37.567 1.00 17.78 84 LEU C O 1
ATOM 2291 N N . GLU C 1 85 ? 29.086 22.425 39.567 1.00 18.73 85 GLU C N 1
ATOM 2292 C CA . GLU C 1 85 ? 28.840 21.042 39.160 1.00 20.06 85 GLU C CA 1
ATOM 2293 C C . GLU C 1 85 ? 27.358 20.809 38.922 1.00 19.86 85 GLU C C 1
ATOM 2294 O O . GLU C 1 85 ? 26.963 20.277 37.876 1.00 20.57 85 GLU C O 1
ATOM 2300 N N . THR C 1 86 ? 26.526 21.247 39.866 1.00 19.26 86 THR C N 1
ATOM 2301 C CA . THR C 1 86 ? 25.100 20.951 39.800 1.00 20.14 86 THR C CA 1
ATOM 2302 C C . THR C 1 86 ? 24.379 21.820 38.786 1.00 22.53 86 THR C C 1
ATOM 2303 O O . THR C 1 86 ? 23.405 21.367 38.157 1.00 24.04 86 THR C O 1
ATOM 2307 N N . LYS C 1 87 ? 24.815 23.063 38.582 1.00 18.65 87 LYS C N 1
ATOM 2308 C CA . LYS C 1 87 ? 24.051 23.964 37.731 1.00 19.31 87 LYS C CA 1
ATOM 2309 C C . LYS C 1 87 ? 24.648 24.168 36.348 1.00 19.20 87 LYS C C 1
ATOM 2310 O O . LYS C 1 87 ? 23.904 24.506 35.418 1.00 22.09 87 LYS C O 1
ATOM 2316 N N . LEU C 1 88 ? 25.964 23.982 36.187 1.00 19.20 88 LEU C N 1
ATOM 2317 C CA . LEU C 1 88 ? 26.622 24.115 34.891 1.00 21.39 88 LEU C CA 1
ATOM 2318 C C . LEU C 1 88 ? 27.222 22.827 34.364 1.00 19.92 88 LEU C C 1
ATOM 2319 O O . LEU C 1 88 ? 27.707 22.816 33.227 1.00 22.15 88 LEU C O 1
ATOM 2324 N N . SER C 1 89 ? 27.224 21.763 35.150 1.00 19.26 89 SER C N 1
ATOM 2325 C CA . SER C 1 89 ? 27.888 20.511 34.798 1.00 20.71 89 SER C CA 1
ATOM 2326 C C . SER C 1 89 ? 29.382 20.724 34.535 1.00 20.79 89 SER C C 1
ATOM 2327 O O . SER C 1 89 ? 29.979 20.091 33.665 1.00 22.78 89 SER C O 1
ATOM 2330 N N . VAL C 1 90 ? 29.993 21.621 35.299 1.00 18.87 90 VAL C N 1
ATOM 2331 C CA . VAL C 1 90 ? 31.439 21.822 35.273 1.00 17.82 90 VAL C CA 1
ATOM 2332 C C . VAL C 1 90 ? 32.045 20.974 36.388 1.00 19.19 90 VAL C C 1
ATOM 2333 O O . VAL C 1 90 ? 31.784 21.252 37.565 1.00 19.47 90 VAL C O 1
ATOM 2337 N N . PRO C 1 91 ? 32.862 19.968 36.080 1.00 17.88 91 PRO C N 1
ATOM 2338 C CA . PRO C 1 91 ? 33.459 19.155 37.146 1.00 18.91 91 PRO C CA 1
ATOM 2339 C C . PRO C 1 91 ? 34.401 20.007 37.996 1.00 19.43 91 PRO C C 1
ATOM 2340 O O . PRO C 1 91 ? 35.108 20.881 37.483 1.00 20.72 91 PRO C O 1
ATOM 2344 N N . LYS C 1 92 ? 34.429 19.735 39.300 1.00 19.56 92 LYS C N 1
ATOM 2345 C CA . LYS C 1 92 ? 35.308 20.521 40.172 1.00 18.21 92 LYS C CA 1
ATOM 2346 C C . LYS C 1 92 ? 36.774 20.367 39.781 1.00 19.35 92 LYS C C 1
ATOM 2347 O O . LYS C 1 92 ? 37.592 21.254 40.052 1.00 18.86 92 LYS C O 1
ATOM 2353 N N . SER C 1 93 ? 37.131 19.248 39.153 1.00 19.34 93 SER C N 1
ATOM 2354 C CA . SER C 1 93 ? 38.491 19.067 38.658 1.00 19.97 93 SER C CA 1
ATOM 2355 C C . SER C 1 93 ? 38.821 19.947 37.454 1.00 18.60 93 SER C C 1
ATOM 2356 O O . SER C 1 93 ? 39.972 19.951 37.014 1.00 19.52 93 SER C O 1
ATOM 2359 N N . ARG C 1 94 ? 37.855 20.711 36.956 1.00 18.71 94 ARG C N 1
ATOM 2360 C CA . ARG C 1 94 ? 38.040 21.614 35.827 1.00 18.51 94 ARG C CA 1
ATOM 2361 C C . ARG C 1 94 ? 37.670 23.040 36.212 1.00 16.81 94 ARG C C 1
ATOM 2362 O O . ARG C 1 94 ? 37.357 23.853 35.349 1.00 16.93 94 ARG C O 1
ATOM 2370 N N . PHE C 1 95 ? 37.775 23.348 37.507 1.00 17.51 95 PHE C N 1
ATOM 2371 C CA . PHE C 1 95 ? 37.449 24.668 38.045 1.00 16.81 95 PHE C CA 1
ATOM 2372 C C . PHE C 1 95 ? 38.613 25.159 38.885 1.00 15.51 95 PHE C C 1
ATOM 2373 O O . PHE C 1 95 ? 38.966 24.537 39.892 1.00 17.23 95 PHE C O 1
ATOM 2381 N N . PHE C 1 96 ? 39.212 26.267 38.467 1.00 15.03 96 PHE C N 1
ATOM 2382 C CA . PHE C 1 96 ? 40.213 26.976 39.250 1.00 15.33 96 PHE C CA 1
ATOM 2383 C C . PHE C 1 96 ? 39.597 28.242 39.840 1.00 15.59 96 PHE C C 1
ATOM 2384 O O . PHE C 1 96 ? 38.870 28.963 39.147 1.00 15.19 96 PHE C O 1
ATOM 2392 N N . LEU C 1 97 ? 39.935 28.550 41.098 1.00 15.28 97 LEU C N 1
ATOM 2393 C CA . LEU C 1 97 ? 39.375 29.714 41.808 1.00 14.91 97 LEU C CA 1
ATOM 2394 C C . LEU C 1 97 ? 40.491 30.448 42.554 1.00 14.33 97 LEU C C 1
ATOM 2395 O O . LEU C 1 97 ? 40.998 29.946 43.559 1.00 15.84 97 LEU C O 1
ATOM 2400 N N . LYS C 1 98 ? 40.868 31.643 42.104 1.00 13.41 98 LYS C N 1
ATOM 2401 C CA . LYS C 1 98 ? 41.884 32.434 42.794 1.00 14.57 98 LYS C CA 1
ATOM 2402 C C . LYS C 1 98 ? 41.213 33.233 43.900 1.00 15.37 98 LYS C C 1
ATOM 2403 O O . LYS C 1 98 ? 40.163 33.824 43.680 1.00 17.58 98 LYS C O 1
ATOM 2407 N N . PHE C 1 99 ? 41.786 33.232 45.093 1.00 13.99 99 PHE C N 1
ATOM 2408 C CA . PHE C 1 99 ? 41.292 34.021 46.204 1.00 13.78 99 PHE C CA 1
ATOM 2409 C C . PHE C 1 99 ? 42.226 35.193 46.432 1.00 13.77 99 PHE C C 1
ATOM 2410 O O . PHE C 1 99 ? 43.450 35.044 46.325 1.00 15.77 99 PHE C O 1
ATOM 2418 N N . TYR C 1 100 ? 41.662 36.339 46.795 1.00 13.38 100 TYR C N 1
ATOM 2419 C CA . TYR C 1 100 ? 42.480 37.516 47.076 1.00 13.67 100 TYR C CA 1
ATOM 2420 C C . TYR C 1 100 ? 41.894 38.343 48.213 1.00 12.79 100 TYR C C 1
ATOM 2421 O O . TYR C 1 100 ? 40.739 38.806 48.147 1.00 13.55 100 TYR C O 1
ATOM 2430 N N . ASP C 1 101 ? 42.724 38.583 49.229 1.00 14.86 101 ASP C N 1
ATOM 2431 C CA . ASP C 1 101 ? 42.364 39.416 50.372 1.00 14.06 101 ASP C CA 1
ATOM 2432 C C . ASP C 1 101 ? 42.882 40.827 50.127 1.00 16.58 101 ASP C C 1
ATOM 2433 O O . ASP C 1 101 ? 44.103 41.059 50.122 1.00 19.51 101 ASP C O 1
ATOM 2438 N N . THR C 1 102 ? 41.971 41.755 49.889 1.00 14.99 102 THR C N 1
ATOM 2439 C CA . THR C 1 102 ? 42.332 43.139 49.604 1.00 15.67 102 THR C CA 1
ATOM 2440 C C . THR C 1 102 ? 42.176 44.037 50.825 1.00 15.98 102 THR C C 1
ATOM 2441 O O . THR C 1 102 ? 41.265 43.848 51.654 1.00 15.90 102 THR C O 1
ATOM 2445 N N . LYS C 1 103 ? 43.046 45.042 50.906 1.00 17.30 103 LYS C N 1
ATOM 2446 C CA . LYS C 1 103 ? 42.804 46.153 51.822 1.00 17.29 103 LYS C CA 1
ATOM 2447 C C . LYS C 1 103 ? 41.610 46.944 51.328 1.00 18.35 103 LYS C C 1
ATOM 2448 O O . LYS C 1 103 ? 41.398 47.082 50.111 1.00 17.25 103 LYS C O 1
ATOM 2454 N N . GLY C 1 104 ? 40.806 47.477 52.254 1.00 17.87 104 GLY C N 1
ATOM 2455 C CA . GLY C 1 104 ? 39.713 48.333 51.838 1.00 19.33 104 GLY C CA 1
ATOM 2456 C C . GLY C 1 104 ? 40.147 49.541 51.028 1.00 17.38 104 GLY C C 1
ATOM 2457 O O . GLY C 1 104 ? 39.417 49.994 50.141 1.00 18.87 104 GLY C O 1
ATOM 2458 N N . SER C 1 105 ? 41.306 50.104 51.350 1.00 18.38 105 SER C N 1
ATOM 2459 C CA . SER C 1 105 ? 41.759 51.274 50.603 1.00 20.30 105 SER C CA 1
ATOM 2460 C C . SER C 1 105 ? 42.115 50.947 49.164 1.00 19.93 105 SER C C 1
ATOM 2461 O O . SER C 1 105 ? 42.337 51.868 48.362 1.00 19.60 105 SER C O 1
ATOM 2464 N N . PHE C 1 106 ? 42.212 49.663 48.831 1.00 16.25 106 PHE C N 1
ATOM 2465 C CA . PHE C 1 106 ? 42.413 49.228 47.457 1.00 16.54 106 PHE C CA 1
ATOM 2466 C C . PHE C 1 106 ? 41.156 48.604 46.873 1.00 17.16 106 PHE C C 1
ATOM 2467 O O . PHE C 1 106 ? 41.226 47.827 45.901 1.00 15.58 106 PHE C O 1
ATOM 2475 N N . PHE C 1 107 ? 39.983 48.969 47.393 1.00 16.42 107 PHE C N 1
ATOM 2476 C CA . PHE C 1 107 ? 38.712 48.442 46.913 1.00 15.81 107 PHE C CA 1
ATOM 2477 C C . PHE C 1 107 ? 37.726 49.596 46.810 1.00 18.39 107 PHE C C 1
ATOM 2478 O O . PHE C 1 107 ? 37.255 50.137 47.820 1.00 19.69 107 PHE C O 1
ATOM 2486 N N . GLY C 1 108 ? 37.453 50.015 45.587 1.00 15.64 108 GLY C N 1
ATOM 2487 C CA . GLY C 1 108 ? 36.524 51.118 45.374 1.00 17.38 108 GLY C CA 1
ATOM 2488 C C . GLY C 1 108 ? 35.080 50.655 45.483 1.00 18.75 108 GLY C C 1
ATOM 2489 O O . GLY C 1 108 ? 34.704 49.564 45.030 1.00 16.60 108 GLY C O 1
ATOM 2490 N N . TRP C 1 109 ? 34.253 51.512 46.095 1.00 18.92 109 TRP C N 1
ATOM 2491 C CA . TRP C 1 109 ? 32.818 51.291 46.163 1.00 18.76 109 TRP C CA 1
ATOM 2492 C C . TRP C 1 109 ? 32.174 52.636 46.464 1.00 17.63 109 TRP C C 1
ATOM 2493 O O . TRP C 1 109 ? 32.760 53.451 47.180 1.00 20.25 109 TRP C O 1
ATOM 2504 N N . ASN C 1 110 ? 30.984 52.864 45.906 1.00 17.63 110 ASN C N 1
ATOM 2505 C CA . ASN C 1 110 ? 30.227 54.089 46.219 1.00 18.74 110 ASN C CA 1
ATOM 2506 C C . ASN C 1 110 ? 30.979 55.360 45.829 1.00 23.65 110 ASN C C 1
ATOM 2507 O O . ASN C 1 110 ? 30.823 56.399 46.470 1.00 24.48 110 ASN C O 1
ATOM 2512 N N . GLY C 1 111 ? 31.814 55.303 44.791 1.00 21.10 111 GLY C N 1
ATOM 2513 C CA . GLY C 1 111 ? 32.587 56.463 44.383 1.00 22.25 111 GLY C CA 1
ATOM 2514 C C . GLY C 1 111 ? 33.710 56.858 45.316 1.00 22.56 111 GLY C C 1
ATOM 2515 O O . GLY C 1 111 ? 34.301 57.930 45.142 1.00 24.61 111 GLY C O 1
ATOM 2516 N N . ALA C 1 112 ? 34.049 56.020 46.289 1.00 21.13 112 ALA C N 1
ATOM 2517 C CA . ALA C 1 112 ? 35.222 56.258 47.117 1.00 22.37 112 ALA C CA 1
ATOM 2518 C C . ALA C 1 112 ? 35.905 54.918 47.334 1.00 24.27 112 ALA C C 1
ATOM 2519 O O . ALA C 1 112 ? 35.822 54.061 46.451 1.00 22.63 112 ALA C O 1
ATOM 2521 N N . THR C 1 113 ? 36.593 54.723 48.444 1.00 22.48 113 THR C N 1
ATOM 2522 C CA . THR C 1 113 ? 37.098 53.395 48.752 1.00 22.55 113 THR C CA 1
ATOM 2523 C C . THR C 1 113 ? 36.483 52.919 50.053 1.00 22.61 113 THR C C 1
ATOM 2524 O O . THR C 1 113 ? 35.765 53.648 50.742 1.00 23.67 113 THR C O 1
ATOM 2528 N N . LEU C 1 114 ? 36.764 51.666 50.383 1.00 21.45 114 LEU C N 1
ATOM 2529 C CA . LEU C 1 114 ? 36.328 51.096 51.651 1.00 21.13 114 LEU C CA 1
ATOM 2530 C C . LEU C 1 114 ? 37.471 51.107 52.641 1.00 21.70 114 LEU C C 1
ATOM 2531 O O . LEU C 1 114 ? 37.693 50.163 53.400 1.00 24.22 114 LEU C O 1
ATOM 2536 N N . LEU C 1 115 ? 38.237 52.196 52.609 1.00 22.69 115 LEU C N 1
ATOM 2537 C CA . LEU C 1 115 ? 39.302 52.438 53.568 1.00 25.56 115 LEU C CA 1
ATOM 2538 C C . LEU C 1 115 ? 38.852 52.055 54.970 1.00 27.42 115 LEU C C 1
ATOM 2539 O O . LEU C 1 115 ? 37.781 52.469 55.434 1.00 26.60 115 LEU C O 1
ATOM 2544 N N . GLU C 1 116 ? 39.661 51.227 55.624 1.00 26.85 116 GLU C N 1
ATOM 2545 C CA . GLU C 1 116 ? 39.270 50.589 56.875 1.00 25.47 116 GLU C CA 1
ATOM 2546 C C . GLU C 1 116 ? 39.625 51.474 58.060 1.00 29.52 116 GLU C C 1
ATOM 2547 O O . GLU C 1 116 ? 40.722 52.035 58.119 1.00 29.97 116 GLU C O 1
ATOM 2553 N N . HIS C 1 117 ? 38.681 51.609 58.988 1.00 31.82 117 HIS C N 1
ATOM 2554 C CA . HIS C 1 117 ? 38.889 52.418 60.180 1.00 31.64 117 HIS C CA 1
ATOM 2555 C C . HIS C 1 117 ? 39.202 51.590 61.415 1.00 35.90 117 HIS C C 1
ATOM 2556 O O . HIS C 1 117 ? 39.718 52.138 62.394 1.00 38.09 117 HIS C O 1
ATOM 2558 N N . HIS C 1 118 ? 38.900 50.294 61.395 1.00 34.33 118 HIS C N 1
ATOM 2559 C CA . HIS C 1 118 ? 39.272 49.366 62.451 1.00 34.39 118 HIS C CA 1
ATOM 2560 C C . HIS C 1 118 ? 40.266 48.346 61.890 1.00 33.85 118 HIS C C 1
ATOM 2561 O O . HIS C 1 118 ? 40.823 48.526 60.798 1.00 36.27 118 HIS C O 1
ATOM 2568 N N . HIS C 1 119 ? 40.487 47.264 62.635 1.00 32.36 119 HIS C N 1
ATOM 2569 C CA . HIS C 1 119 ? 41.478 46.272 62.243 1.00 31.35 119 HIS C CA 1
ATOM 2570 C C . HIS C 1 119 ? 40.920 45.334 61.174 1.00 26.73 119 HIS C C 1
ATOM 2571 O O . HIS C 1 119 ? 39.706 45.121 61.069 1.00 28.49 119 HIS C O 1
ATOM 2578 N N . HIS C 1 120 ? 41.835 44.784 60.380 1.00 27.77 120 HIS C N 1
ATOM 2579 C CA . HIS C 1 120 ? 41.512 43.815 59.335 1.00 25.87 120 HIS C CA 1
ATOM 2580 C C . HIS C 1 120 ? 41.421 42.446 59.982 1.00 26.95 120 HIS C C 1
ATOM 2581 O O . HIS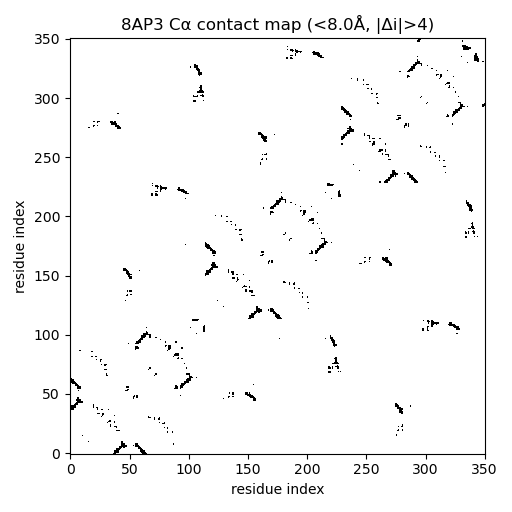 C 1 120 ? 42.178 42.135 60.909 1.00 32.10 120 HIS C O 1
ATOM 2588 N N . HIS C 1 121 ? 40.500 41.619 59.499 1.00 22.98 121 HIS C N 1
ATOM 2589 C CA . HIS C 1 121 ? 40.278 40.308 60.090 1.00 25.37 121 HIS C CA 1
ATOM 2590 C C . HIS C 1 121 ? 40.308 39.260 59.001 1.00 28.10 121 HIS C C 1
ATOM 2591 O O . HIS C 1 121 ? 39.632 39.414 57.988 1.00 22.56 121 HIS C O 1
ATOM 2598 N N . HIS C 1 122 ? 41.070 38.196 59.211 1.00 28.27 122 HIS C N 1
ATOM 2599 C CA . HIS C 1 122 ? 40.975 37.029 58.324 1.00 30.49 122 HIS C CA 1
ATOM 2600 C C . HIS C 1 122 ? 39.750 36.178 58.700 1.00 31.38 122 HIS C C 1
ATOM 2601 O O . HIS C 1 122 ? 38.917 36.578 59.540 1.00 31.79 122 HIS C O 1
#

Radius of gyration: 18.46 Å; Cα contacts (8 Å, |Δi|>4): 894; chains: 3; bounding box: 44×43×50 Å

InterPro domains:
  IPR001398 Macrophage migration inhibitory factor [PF01187] (2-115)
  IPR001398 Macrophage migration inhibitory factor [PTHR11954] (1-114)
  IPR014347 Tautomerase/MIF superfamily [G3DSA:3.30.429.10] (2-115)
  IPR014347 Tautomerase/MIF superfamily [SSF55331] (1-115)

Solvent-accessible surface area: 12969 Å² total; per-residue (Å²): 9,1,0,25,4,11,1,33,28,82,17,131,80,53,89,24,54,61,8,1,64,62,2,0,49,29,0,10,109,53,15,61,58,80,57,103,97,0,0,1,0,1,34,21,54,5,35,2,3,8,27,42,64,87,86,56,0,1,5,0,10,0,2,1,58,25,41,13,71,43,65,28,0,99,103,0,1,46,24,0,4,51,6,1,68,94,98,10,85,0,54,85,50,33,2,6,0,13,0,22,82,14,108,10,34,38,5,0,63,60,10,33,33,103,15,0,0,43,4,16,1,33,27,86,20,123,92,46,94,26,51,45,2,4,62,68,2,0,36,24,0,10,165,51,16,57,108,69,58,98,100,0,0,1,2,2,60,6,69,4,39,1,3,8,24,36,62,82,81,54,0,1,7,0,11,0,2,3,72,26,47,16,70,42,82,24,0,114,104,0,1,46,27,1,3,47,6,2,57,96,83,7,83,0,52,82,47,31,3,2,0,4,0,12,82,8,109,12,15,36,4,0,64,58,12,40,23,71,151,8,1,0,41,2,6,0,35,25,83,23,139,67,44,90,24,52,50,2,1,60,75,1,0,42,22,0,12,170,49,19,55,50,81,63,109,80,0,0,0,0,1,22,22,70,9,36,0,3,9,29,40,69,81,86,53,0,1,6,0,14,0,1,0,33,2,14,4,48,58,69,26,0,118,89,0,1,47,27,1,2,48,9,2,65,104,95,7,83,1,54,84,47,30,3,9,0,6,4,82,50,1,142,0,14,38,2,0,48,65,12,33,22,45,122,62,100,166,160,80,128,83

CATH classification: 3.30.429.10

B-factor: mean 21.14, std 6.47, range [12.19, 48.27]

GO terms:
  GO:0005634 nucleus (C, IDA)
  GO:0005737 cytoplasm (C, IDA)
  GO:0005829 cytosol (C, HDA)
  GO:0009507 chloroplast (C, HDA)
  GO:0005515 protein binding (F, IPI)